Protein AF-A0A183JTG8-F1 (afdb_monomer)

Nearest PDB structures (foldseek):
  8whl-assembly2_C  TM=3.654E-01  e=1.281E-01  Homo sapiens
  7sqc-assembly1_P0  TM=4.027E-01  e=1.145E+00  Chlamydomonas reinhardtii
  7dvq-assembly1_K  TM=4.076E-01  e=5.658E+00  Homo sapiens
  5tqc-assembly1_A  TM=2.994E-01  e=3.425E+00  Homo sapiens

Secondary structure (DSSP, 8-state):
---PPPHHHHHHHHHHHHHHHTT-TT---HHHHHHHHHHHHHHHHHHHHT---TT--S-HHHH-TT-HHHHHHHHHHT-HHHHHHIIIIIITS-S-TT-HHHHHHHHHHHHHTTT-PPP--SSTT-HHHHHHHHHHHS--TTHHHHHHHHHHHHHTSHHHHHHTHHHHHHHHHHHHHHHHHHHHHHHHHHHHHTTT-S---GGGTT----TTTT-HHHHHHHHHHHHHHHHT-HHHHTT-

Sequence (240 aa):
MSEGRTAIQRCEELISRWKSERNSPTFDPVPLLNNFSELLEEQINLFFSTDPDPFDDRHPLRTDSSCDLGQILRLLSSHDAFLERLTYVYLLGSNDPSNELVIAASRLLCAMRLGVTLSFSLDEEDVIINTLYKSALSETEPTNCYALFLLGSVLDNTELLYITRQKNIQLIPIVLNRLLSYT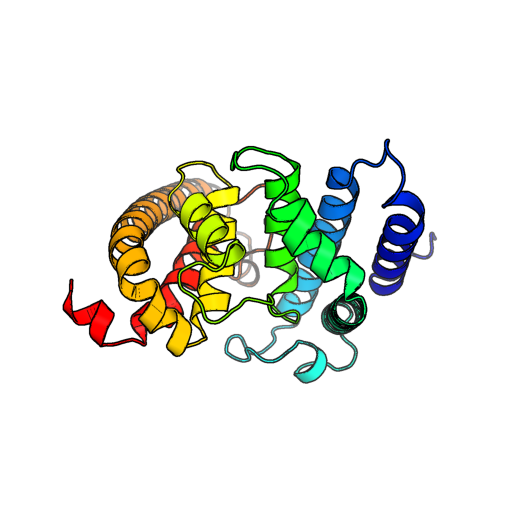GQLKNELSSTIQSTYEGGMTNLLGSFVLNPLRTEMKIRLSIAYLIPLAEYQDVCFLF

Solvent-accessible surface area (backbone atoms only — not comparable to full-atom values): 13615 Å² total; per-residue (Å²): 133,81,84,75,78,52,73,53,57,54,50,52,51,52,52,50,49,45,68,73,38,71,84,47,96,82,56,71,62,45,70,58,35,43,53,52,27,53,53,37,29,54,33,49,41,57,54,57,70,70,66,61,67,91,84,59,85,62,42,48,43,78,81,36,78,78,40,58,50,31,53,41,35,54,56,55,62,72,33,58,75,56,52,51,41,42,54,68,46,32,37,60,61,52,93,50,57,82,37,63,46,29,37,26,33,39,48,28,53,58,54,39,51,66,60,41,80,86,87,78,65,98,49,83,78,27,66,65,62,50,49,31,50,54,29,36,72,40,91,43,79,66,32,15,40,39,22,27,34,50,45,15,66,56,33,66,38,64,67,51,39,60,68,42,39,74,60,46,68,62,44,50,63,55,52,51,54,49,44,53,52,36,52,52,51,44,52,51,54,49,61,62,46,65,77,75,59,96,78,78,70,86,83,67,76,82,65,78,66,49,75,80,76,68,41,54,69,48,50,41,52,24,47,48,46,32,48,52,46,50,69,75,36,63,85,61,55,76,76,109

Radius of gyration: 18.64 Å; Cα contacts (8 Å, |Δi|>4): 233; chains: 1; bounding box: 50×39×59 Å

Structure (mmCIF, N/CA/C/O backbone):
data_AF-A0A183JTG8-F1
#
_entry.id   AF-A0A183JTG8-F1
#
loop_
_atom_site.group_PDB
_atom_site.id
_atom_site.type_symbol
_atom_site.label_atom_id
_atom_site.label_alt_id
_atom_site.label_comp_id
_atom_site.label_asym_id
_atom_site.label_entity_id
_atom_site.label_seq_id
_atom_site.pdbx_PDB_ins_code
_atom_site.Cartn_x
_atom_site.Cartn_y
_atom_site.Cartn_z
_atom_site.occupancy
_atom_site.B_iso_or_equiv
_atom_site.auth_seq_id
_atom_site.auth_comp_id
_atom_site.auth_asym_id
_atom_site.auth_atom_id
_atom_site.pdbx_PDB_model_num
ATOM 1 N N . MET A 1 1 ? -2.674 -17.627 -31.816 1.00 32.94 1 MET A N 1
ATOM 2 C CA . MET A 1 1 ? -2.508 -17.976 -30.392 1.00 32.94 1 MET A CA 1
ATOM 3 C C . MET A 1 1 ? -1.371 -17.111 -29.879 1.00 32.94 1 MET A C 1
ATOM 5 O O . MET A 1 1 ? -0.230 -17.428 -30.170 1.00 32.94 1 MET A O 1
ATOM 9 N N . SER A 1 2 ? -1.662 -15.943 -29.298 1.00 37.84 2 SER A N 1
ATOM 10 C CA . SER A 1 2 ? -0.607 -15.091 -28.736 1.00 37.84 2 SER A CA 1
ATOM 11 C C . SER A 1 2 ? -0.139 -15.731 -27.436 1.00 37.84 2 SER A C 1
ATOM 13 O O . SER A 1 2 ? -0.931 -15.846 -26.503 1.00 37.84 2 SER A O 1
ATOM 15 N N . GLU A 1 3 ? 1.108 -16.183 -27.397 1.00 40.06 3 GLU A N 1
ATOM 16 C CA . GLU A 1 3 ? 1.781 -16.584 -26.164 1.00 40.06 3 GLU A CA 1
ATOM 17 C C . GLU A 1 3 ? 1.708 -15.406 -25.183 1.00 40.06 3 GLU A C 1
ATOM 19 O O . GLU A 1 3 ? 2.338 -14.366 -25.385 1.00 40.06 3 GLU A O 1
ATOM 24 N N . GLY A 1 4 ? 0.835 -15.513 -24.179 1.00 53.53 4 GLY A N 1
ATOM 25 C CA . GLY A 1 4 ? 0.722 -14.511 -23.128 1.00 53.53 4 GLY A CA 1
ATOM 26 C C . GLY A 1 4 ? 2.019 -14.492 -22.329 1.00 53.53 4 GLY A C 1
ATOM 27 O O . GLY A 1 4 ? 2.474 -15.541 -21.876 1.00 53.53 4 GLY A O 1
ATOM 28 N N . ARG A 1 5 ? 2.633 -13.315 -22.181 1.00 69.31 5 ARG A N 1
ATOM 29 C CA . ARG A 1 5 ? 3.805 -13.141 -21.313 1.00 69.31 5 ARG A CA 1
ATOM 30 C C . ARG A 1 5 ? 3.438 -13.540 -19.886 1.00 69.31 5 ARG A C 1
ATOM 32 O O . ARG A 1 5 ? 2.357 -13.190 -19.411 1.00 69.31 5 ARG A O 1
ATOM 39 N N . THR A 1 6 ? 4.345 -14.229 -19.204 1.00 89.06 6 THR A N 1
ATOM 40 C CA . THR A 1 6 ? 4.165 -14.575 -17.784 1.00 89.06 6 THR A CA 1
ATOM 41 C C . THR A 1 6 ? 4.128 -13.310 -16.918 1.00 89.06 6 THR A C 1
ATOM 43 O O . THR A 1 6 ? 4.675 -12.266 -17.295 1.00 89.06 6 THR A O 1
ATOM 46 N N . ALA A 1 7 ? 3.499 -13.380 -15.743 1.00 93.75 7 ALA A N 1
ATOM 47 C CA . ALA A 1 7 ? 3.424 -12.250 -14.815 1.00 93.75 7 ALA A CA 1
ATOM 48 C C . ALA A 1 7 ? 4.821 -11.776 -14.367 1.00 93.75 7 ALA A C 1
ATOM 50 O O . ALA A 1 7 ? 5.080 -10.575 -14.271 1.00 93.75 7 ALA A O 1
ATOM 51 N N . ILE A 1 8 ? 5.752 -12.719 -14.191 1.00 94.75 8 ILE A N 1
ATOM 52 C CA . ILE A 1 8 ? 7.152 -12.448 -13.845 1.00 94.75 8 ILE A CA 1
ATOM 53 C C . ILE A 1 8 ? 7.838 -11.634 -14.951 1.00 94.75 8 ILE A C 1
ATOM 55 O O . ILE A 1 8 ? 8.415 -10.587 -14.663 1.00 94.75 8 ILE A O 1
ATOM 59 N N . GLN A 1 9 ? 7.703 -12.039 -16.220 1.00 95.62 9 GLN A N 1
ATOM 60 C CA . GLN A 1 9 ? 8.270 -11.299 -17.359 1.00 95.62 9 GLN A CA 1
ATOM 61 C C . GLN A 1 9 ? 7.710 -9.874 -17.455 1.00 95.62 9 GLN A C 1
ATOM 63 O O . GLN A 1 9 ? 8.460 -8.931 -17.700 1.00 95.62 9 GLN A O 1
ATOM 68 N N . ARG A 1 10 ? 6.403 -9.691 -17.213 1.00 96.88 10 ARG A N 1
ATOM 69 C CA . ARG A 1 10 ? 5.787 -8.351 -17.154 1.00 96.88 10 ARG A CA 1
ATOM 70 C C . ARG A 1 10 ? 6.447 -7.488 -16.072 1.00 96.88 10 ARG A C 1
ATOM 72 O O . ARG A 1 10 ? 6.740 -6.322 -16.325 1.00 96.88 10 ARG A O 1
ATOM 79 N N . CYS A 1 11 ? 6.723 -8.048 -14.892 1.00 97.06 11 CYS A N 1
ATOM 80 C CA . CYS A 1 11 ? 7.423 -7.327 -13.826 1.00 97.06 11 CYS A CA 1
ATOM 81 C C . CYS A 1 11 ? 8.868 -6.969 -14.213 1.00 97.06 11 CYS A C 1
ATOM 83 O O . CYS A 1 11 ? 9.313 -5.845 -13.967 1.00 97.06 11 CYS A O 1
ATOM 85 N N . GLU A 1 12 ? 9.607 -7.895 -14.827 1.00 97.00 12 GLU A N 1
ATOM 86 C CA . GLU A 1 12 ? 10.981 -7.656 -15.289 1.00 97.00 12 GLU A CA 1
ATOM 87 C C . GLU A 1 12 ? 11.047 -6.527 -16.325 1.00 97.00 12 GLU A C 1
ATOM 89 O O . GLU A 1 12 ? 11.913 -5.654 -16.238 1.00 97.00 12 GLU A O 1
ATOM 94 N N . GLU A 1 13 ? 10.102 -6.495 -17.267 1.00 97.31 13 GLU A N 1
ATOM 95 C CA . GLU A 1 13 ? 9.970 -5.423 -18.255 1.00 97.31 13 GLU A CA 1
ATOM 96 C C . GLU A 1 13 ? 9.699 -4.068 -17.591 1.00 97.31 13 GLU A C 1
ATOM 98 O O . GLU A 1 13 ? 10.355 -3.078 -17.928 1.00 97.31 13 GLU A O 1
ATOM 103 N N . LEU A 1 14 ? 8.784 -4.013 -16.617 1.00 98.06 14 LEU A N 1
ATOM 104 C CA . LEU A 1 14 ? 8.485 -2.785 -15.877 1.00 98.06 14 LEU A CA 1
ATOM 105 C C . LEU A 1 14 ? 9.707 -2.282 -15.093 1.00 98.06 14 LEU A C 1
ATOM 107 O O . LEU A 1 14 ? 10.006 -1.087 -15.124 1.00 98.06 14 LEU A O 1
ATOM 111 N N . ILE A 1 15 ? 10.460 -3.177 -14.445 1.00 97.94 15 ILE A N 1
ATOM 112 C CA . ILE A 1 15 ? 11.700 -2.817 -13.741 1.00 97.94 15 ILE A CA 1
ATOM 113 C C . ILE A 1 15 ? 12.783 -2.363 -14.720 1.00 97.94 15 ILE A C 1
ATOM 115 O O . ILE A 1 15 ? 13.489 -1.391 -14.449 1.00 97.94 15 ILE A O 1
ATOM 119 N N . SER A 1 16 ? 12.924 -3.031 -15.864 1.00 97.69 16 SER A N 1
ATOM 120 C CA . SER A 1 16 ? 13.867 -2.632 -16.913 1.00 97.69 16 SER A CA 1
ATOM 121 C C . SER A 1 16 ? 13.546 -1.230 -17.434 1.00 97.69 16 SER A C 1
ATOM 123 O O . SER A 1 16 ? 14.425 -0.365 -17.481 1.00 97.69 16 SER A O 1
ATOM 125 N N . ARG A 1 17 ? 12.263 -0.963 -17.706 1.00 97.50 17 ARG A N 1
ATOM 126 C CA . ARG A 1 17 ? 11.767 0.347 -18.129 1.00 97.50 17 ARG A CA 1
ATOM 127 C C . ARG A 1 17 ? 12.015 1.424 -17.074 1.00 97.50 17 ARG A C 1
ATOM 129 O O . ARG A 1 17 ? 12.527 2.496 -17.397 1.00 97.50 17 ARG A O 1
ATOM 136 N N . TRP A 1 18 ? 11.718 1.132 -15.805 1.00 98.12 18 TRP A N 1
ATOM 137 C CA . TRP A 1 18 ? 12.054 2.029 -14.701 1.00 98.12 18 TRP A CA 1
ATOM 138 C C . TRP A 1 18 ? 13.549 2.350 -14.703 1.00 98.12 18 TRP A C 1
ATOM 140 O O . TRP A 1 18 ? 13.948 3.511 -14.630 1.00 98.12 18 TRP A O 1
ATOM 150 N N . LYS A 1 19 ? 14.404 1.329 -14.837 1.00 97.19 19 LYS A N 1
ATOM 151 C CA . LYS A 1 19 ? 15.854 1.516 -14.830 1.00 97.19 19 LYS A CA 1
ATOM 152 C C . LYS A 1 19 ? 16.314 2.428 -15.970 1.00 97.19 19 LYS A C 1
ATOM 154 O O . LYS A 1 19 ? 17.159 3.286 -15.712 1.00 97.19 19 LYS A O 1
ATOM 159 N N . SER A 1 20 ? 15.782 2.277 -17.180 1.00 97.00 20 SER A N 1
ATOM 160 C CA . SER A 1 20 ? 16.180 3.103 -18.326 1.00 97.00 20 SER A CA 1
ATOM 161 C C . SER A 1 20 ? 15.666 4.539 -18.245 1.00 97.00 20 SER A C 1
ATOM 163 O O . SER A 1 20 ? 16.384 5.460 -18.625 1.00 97.00 20 SER A O 1
ATOM 165 N N . GLU A 1 21 ? 14.444 4.746 -17.748 1.00 96.25 21 GLU A N 1
ATOM 166 C CA . GLU A 1 21 ? 13.768 6.045 -17.837 1.00 96.25 21 GLU A CA 1
ATOM 167 C C . GLU A 1 21 ? 13.917 6.906 -16.568 1.00 96.25 21 GLU A C 1
ATOM 169 O O . GLU A 1 21 ? 13.882 8.128 -16.675 1.00 96.25 21 GLU A O 1
ATOM 174 N N . ARG A 1 22 ? 14.168 6.321 -15.381 1.00 94.00 22 ARG A N 1
ATOM 175 C CA . ARG A 1 22 ? 14.087 7.013 -14.067 1.00 94.00 22 ARG A CA 1
ATOM 176 C C . ARG A 1 22 ? 14.906 8.296 -13.897 1.00 94.00 22 ARG A C 1
ATOM 178 O O . ARG A 1 22 ? 14.624 9.072 -12.988 1.00 94.00 22 ARG A O 1
ATOM 185 N N . ASN A 1 23 ? 15.960 8.488 -14.687 1.00 93.81 23 ASN A N 1
ATOM 186 C CA . ASN A 1 23 ? 16.829 9.669 -14.612 1.00 93.81 23 ASN A CA 1
ATOM 187 C C . ASN A 1 23 ? 16.548 10.690 -15.725 1.00 93.81 23 ASN A C 1
ATOM 189 O O . ASN A 1 23 ? 17.192 11.736 -15.761 1.00 93.81 23 ASN A O 1
ATOM 193 N N . SER A 1 24 ? 15.610 10.400 -16.630 1.00 95.50 24 SER A N 1
ATOM 194 C CA . SER A 1 24 ? 15.179 11.354 -17.646 1.00 95.50 24 SER A CA 1
ATOM 195 C C . SER A 1 24 ? 14.357 12.476 -16.999 1.00 95.50 24 SER A C 1
ATOM 197 O O . SER A 1 24 ? 13.466 12.185 -16.200 1.00 95.50 24 SER A O 1
ATOM 199 N N . PRO A 1 25 ? 14.581 13.752 -17.359 1.00 91.44 25 PRO A N 1
ATOM 200 C CA . PRO A 1 25 ? 13.796 14.872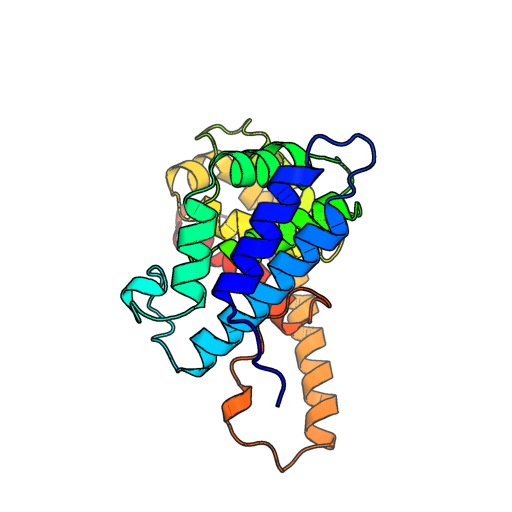 -16.836 1.00 91.44 25 PRO A CA 1
ATOM 201 C C . PRO A 1 25 ? 12.332 14.858 -17.300 1.00 91.44 25 PRO A C 1
ATOM 203 O O . PRO A 1 25 ? 11.499 15.528 -16.704 1.00 91.44 25 PRO A O 1
ATOM 206 N N . THR A 1 26 ? 12.014 14.115 -18.363 1.00 94.19 26 THR A N 1
ATOM 207 C CA . THR A 1 26 ? 10.650 13.964 -18.897 1.00 94.19 26 THR A CA 1
ATOM 208 C C . THR A 1 26 ? 9.950 12.701 -18.404 1.00 94.19 26 THR A C 1
ATOM 210 O O . THR A 1 26 ? 8.850 12.397 -18.862 1.00 94.19 26 THR A O 1
ATOM 213 N N . PHE A 1 27 ? 10.594 11.924 -17.530 1.00 95.44 27 PHE A N 1
ATOM 214 C CA . PHE A 1 27 ? 10.016 10.685 -17.036 1.00 95.44 27 PHE A CA 1
ATOM 215 C C . PHE A 1 27 ? 8.889 10.972 -16.050 1.00 95.44 27 PHE A C 1
ATOM 217 O O . PHE A 1 27 ? 9.122 11.497 -14.962 1.00 95.44 27 PHE A O 1
ATOM 224 N N . ASP A 1 28 ? 7.682 10.568 -16.434 1.00 96.38 28 ASP A N 1
ATOM 225 C CA . ASP A 1 28 ? 6.540 10.492 -15.539 1.00 96.38 28 ASP A CA 1
ATOM 226 C C . ASP A 1 28 ? 6.434 9.069 -14.952 1.00 96.38 28 ASP A C 1
ATOM 228 O O . ASP A 1 28 ? 6.149 8.117 -15.689 1.00 96.38 28 ASP A O 1
ATOM 232 N N . PRO A 1 29 ? 6.680 8.887 -13.641 1.00 97.44 29 PRO A N 1
ATOM 233 C CA . PRO A 1 29 ? 6.559 7.587 -12.991 1.00 97.44 29 PRO A CA 1
ATOM 234 C C . PRO A 1 29 ? 5.108 7.107 -12.835 1.00 97.44 29 PRO A C 1
ATOM 236 O O . PRO A 1 29 ? 4.909 5.900 -12.698 1.00 97.44 29 PRO A O 1
ATOM 239 N N . VAL A 1 30 ? 4.095 7.984 -12.859 1.00 98.25 30 VAL A N 1
ATOM 240 C CA . VAL A 1 30 ? 2.709 7.631 -12.486 1.00 98.25 30 VAL A CA 1
ATOM 241 C C . VAL A 1 30 ? 2.148 6.454 -13.300 1.00 98.25 30 VAL A C 1
ATOM 243 O O . VAL A 1 30 ? 1.692 5.480 -12.689 1.00 98.25 30 VAL A O 1
ATOM 246 N N . PRO A 1 31 ? 2.220 6.439 -14.649 1.00 98.25 31 PRO A N 1
ATOM 247 C CA . PRO A 1 31 ? 1.705 5.319 -15.436 1.00 98.25 31 PRO A CA 1
ATOM 248 C C . PRO A 1 31 ? 2.434 4.008 -15.135 1.00 98.25 31 PRO A C 1
ATOM 250 O O . PRO A 1 31 ? 1.832 2.937 -15.119 1.00 98.25 31 PRO A O 1
ATOM 253 N N . LEU A 1 32 ? 3.740 4.081 -14.872 1.00 98.31 32 LEU A N 1
ATOM 254 C CA . LEU A 1 32 ? 4.551 2.910 -14.568 1.00 98.31 32 LEU A CA 1
ATOM 255 C C . LEU A 1 32 ? 4.179 2.308 -13.203 1.00 98.31 32 LEU A C 1
ATOM 257 O O . LEU A 1 32 ? 4.025 1.092 -13.099 1.00 98.31 32 LEU A O 1
ATOM 261 N N . LEU A 1 33 ? 4.012 3.143 -12.173 1.00 98.50 33 LEU A N 1
ATOM 262 C CA . LEU A 1 33 ? 3.607 2.704 -10.831 1.00 98.50 33 LEU A CA 1
ATOM 263 C C . LEU A 1 33 ? 2.201 2.085 -10.832 1.00 98.50 33 LEU A C 1
ATOM 265 O O . LEU A 1 33 ? 1.964 1.082 -10.155 1.00 98.50 33 LEU A O 1
ATOM 269 N N . ASN A 1 34 ? 1.285 2.630 -11.637 1.00 98.38 34 ASN A N 1
ATOM 270 C CA . ASN A 1 34 ? -0.040 2.043 -11.830 1.00 98.38 34 ASN A CA 1
ATOM 271 C C . ASN A 1 34 ? 0.029 0.663 -12.495 1.00 98.38 34 ASN A C 1
ATOM 273 O O . ASN A 1 34 ? -0.602 -0.265 -11.996 1.00 98.38 34 ASN A O 1
ATOM 277 N N . ASN A 1 35 ? 0.861 0.486 -13.527 1.00 98.31 35 ASN A N 1
ATOM 278 C CA . ASN A 1 35 ? 1.054 -0.824 -14.162 1.00 98.31 35 ASN A CA 1
ATOM 279 C C . ASN A 1 35 ? 1.618 -1.873 -13.187 1.00 98.31 35 ASN A C 1
ATOM 281 O O . ASN A 1 35 ? 1.211 -3.033 -13.232 1.00 98.31 35 ASN A O 1
ATOM 285 N N . PHE A 1 36 ? 2.541 -1.483 -12.298 1.00 98.38 36 PHE A N 1
ATOM 286 C CA . PHE A 1 36 ? 3.014 -2.375 -11.233 1.00 98.38 36 PHE A CA 1
ATOM 287 C C . PHE A 1 36 ? 1.891 -2.745 -10.261 1.00 98.38 36 PHE A C 1
ATOM 289 O O . PHE A 1 36 ? 1.760 -3.912 -9.898 1.00 98.38 36 PHE A O 1
ATOM 296 N N . SER A 1 37 ? 1.086 -1.762 -9.851 1.00 98.19 37 SER A N 1
ATOM 297 C CA . SER A 1 37 ? -0.018 -1.974 -8.907 1.00 98.19 37 SER A CA 1
ATOM 298 C C . SER A 1 37 ? -1.066 -2.924 -9.481 1.00 98.19 37 SER A C 1
ATOM 300 O O . SER A 1 37 ? -1.471 -3.865 -8.812 1.00 98.19 37 SER A O 1
ATOM 302 N N . GLU A 1 38 ? -1.453 -2.731 -10.742 1.00 97.62 38 GLU A N 1
ATOM 303 C CA . GLU A 1 38 ? -2.402 -3.601 -11.445 1.00 97.62 38 GLU A CA 1
ATOM 304 C C . GLU A 1 38 ? -1.879 -5.029 -11.585 1.00 97.62 38 GLU A C 1
ATOM 306 O O . GLU A 1 38 ? -2.619 -5.976 -11.327 1.00 97.62 38 GLU A O 1
ATOM 311 N N . LEU A 1 39 ? -0.597 -5.191 -11.935 1.00 97.62 39 LEU A N 1
ATOM 312 C CA . LEU A 1 39 ? 0.039 -6.505 -11.990 1.00 97.62 39 LEU A CA 1
ATOM 313 C C . LEU A 1 39 ? -0.003 -7.196 -10.622 1.00 97.62 39 LEU A C 1
ATOM 315 O O . LEU A 1 39 ? -0.384 -8.358 -10.542 1.00 97.62 39 LEU A O 1
ATOM 319 N N . LEU A 1 40 ? 0.374 -6.506 -9.544 1.00 96.81 40 LEU A N 1
ATOM 320 C CA . LEU A 1 40 ? 0.362 -7.096 -8.206 1.00 96.81 40 LEU A CA 1
ATOM 321 C C . LEU A 1 40 ? -1.059 -7.400 -7.725 1.00 96.81 40 LEU A C 1
ATOM 323 O O . LEU A 1 40 ? -1.285 -8.488 -7.217 1.00 96.81 40 LEU A O 1
ATOM 327 N N . GLU A 1 41 ? -2.023 -6.500 -7.922 1.00 95.50 41 GLU A N 1
ATOM 328 C CA . GLU A 1 41 ? -3.433 -6.737 -7.582 1.00 95.50 41 GLU A CA 1
ATOM 329 C C . GLU A 1 41 ? -3.992 -7.962 -8.321 1.00 95.50 41 GLU A C 1
ATOM 331 O O . GLU A 1 41 ? -4.650 -8.805 -7.710 1.00 95.50 41 GLU A O 1
ATOM 336 N N . GLU A 1 42 ? -3.683 -8.119 -9.612 1.00 94.62 42 GLU A N 1
ATOM 337 C CA . GLU A 1 42 ? -4.022 -9.315 -10.394 1.00 94.62 42 GLU A CA 1
ATOM 338 C C . GLU A 1 42 ? -3.442 -10.582 -9.744 1.00 94.62 42 GLU A C 1
ATOM 340 O O . GLU A 1 42 ? -4.174 -11.538 -9.484 1.00 94.62 42 GLU A O 1
ATOM 345 N N . GLN A 1 43 ? -2.147 -10.577 -9.413 1.00 94.62 43 GLN A N 1
ATOM 346 C CA . GLN A 1 43 ? -1.478 -11.741 -8.823 1.00 94.62 43 GLN A CA 1
ATOM 347 C C . GLN A 1 43 ? -1.911 -12.031 -7.379 1.00 94.62 43 GLN A C 1
ATOM 349 O O . GLN A 1 43 ? -1.960 -13.194 -6.986 1.00 94.62 43 GLN A O 1
ATOM 354 N N . ILE A 1 44 ? -2.278 -11.011 -6.599 1.00 92.44 44 ILE A N 1
ATOM 355 C CA . ILE A 1 44 ? -2.862 -11.162 -5.259 1.00 92.44 44 ILE A CA 1
ATOM 356 C C . ILE A 1 44 ? -4.201 -11.887 -5.351 1.00 92.44 44 ILE A C 1
ATOM 358 O O . ILE A 1 44 ? -4.424 -12.859 -4.632 1.00 92.44 44 ILE A O 1
ATOM 362 N N . ASN A 1 45 ? -5.076 -11.460 -6.264 1.00 91.38 45 ASN A N 1
ATOM 363 C CA . ASN A 1 45 ? -6.366 -12.116 -6.464 1.00 91.38 45 ASN A CA 1
ATOM 364 C C . ASN A 1 45 ? -6.204 -13.571 -6.921 1.00 91.38 45 ASN A C 1
ATOM 366 O O . ASN A 1 45 ? -6.895 -14.449 -6.409 1.00 91.38 45 ASN A O 1
ATOM 370 N N . LEU A 1 46 ? -5.274 -13.837 -7.845 1.00 90.81 46 LEU A N 1
ATOM 371 C CA . LEU A 1 46 ? -4.968 -15.201 -8.284 1.00 90.81 46 LEU A CA 1
ATOM 372 C C . LEU A 1 46 ? -4.437 -16.057 -7.132 1.00 90.81 46 LEU A C 1
ATOM 374 O O . LEU A 1 46 ? -4.917 -17.172 -6.948 1.00 90.81 46 LEU A O 1
ATOM 378 N N . PHE A 1 47 ? -3.516 -15.534 -6.320 1.00 89.56 47 PHE A N 1
ATOM 379 C CA . PHE A 1 47 ? -2.992 -16.247 -5.157 1.00 89.56 47 PHE A CA 1
ATOM 380 C C . PHE A 1 47 ? -4.103 -16.594 -4.159 1.00 89.56 47 PHE A C 1
ATOM 382 O O . PHE A 1 47 ? -4.276 -17.764 -3.830 1.00 89.56 47 PHE A O 1
ATOM 389 N N . PHE A 1 48 ? -4.930 -15.629 -3.747 1.00 86.19 48 PHE A N 1
ATOM 390 C CA . PHE A 1 48 ? -6.026 -15.897 -2.808 1.00 86.19 48 PHE A CA 1
ATOM 391 C C . PHE A 1 48 ? -7.146 -16.767 -3.396 1.00 86.19 48 PHE A C 1
ATOM 393 O O . PHE A 1 48 ? -7.833 -17.456 -2.648 1.00 86.19 48 PHE A O 1
ATOM 400 N N . SER A 1 49 ? -7.301 -16.822 -4.724 1.00 85.94 49 SER A N 1
ATOM 401 C CA . SER A 1 49 ? -8.235 -17.760 -5.368 1.00 85.94 49 SER A CA 1
ATOM 402 C C . SER A 1 49 ? -7.831 -19.232 -5.227 1.00 85.94 49 SER A C 1
ATOM 404 O O . SER A 1 49 ? -8.665 -20.110 -5.439 1.00 85.94 49 SER A O 1
ATOM 406 N N . THR A 1 50 ? -6.577 -19.509 -4.847 1.00 84.44 50 THR A N 1
ATOM 407 C CA . THR A 1 50 ? -6.099 -20.871 -4.548 1.00 84.44 50 THR A CA 1
ATOM 408 C C . THR A 1 50 ? -6.460 -21.354 -3.140 1.00 84.44 50 THR A C 1
ATOM 410 O O . THR A 1 50 ? -6.082 -22.464 -2.777 1.00 84.44 50 THR A O 1
ATOM 413 N N . ASP A 1 51 ? -7.220 -20.552 -2.383 1.00 79.06 51 ASP A N 1
ATOM 414 C CA . ASP A 1 51 ? -7.638 -20.810 -0.997 1.00 79.06 51 ASP A CA 1
ATOM 415 C C . ASP A 1 51 ? -6.452 -21.044 -0.031 1.00 79.06 51 ASP A C 1
ATOM 417 O O . ASP A 1 51 ? -6.391 -22.069 0.654 1.00 79.06 51 ASP A O 1
ATOM 421 N N . PRO A 1 52 ? -5.458 -20.126 0.013 1.00 79.00 52 PRO A N 1
ATOM 422 C CA . PRO A 1 52 ? -4.407 -20.187 1.021 1.00 79.00 52 PRO A CA 1
ATOM 423 C C . PRO A 1 52 ? -5.001 -19.936 2.414 1.00 79.00 52 PRO A C 1
ATOM 425 O O . PRO A 1 52 ? -6.012 -19.247 2.551 1.00 79.00 52 PRO A O 1
ATOM 428 N N . ASP A 1 53 ? -4.349 -20.459 3.456 1.00 79.00 53 ASP A N 1
ATOM 429 C CA . ASP A 1 53 ? -4.783 -20.248 4.842 1.00 79.00 53 ASP A CA 1
ATOM 430 C C . ASP A 1 53 ? -4.876 -18.737 5.150 1.00 79.00 53 ASP A C 1
ATOM 432 O O . ASP A 1 53 ? -3.862 -18.038 5.075 1.00 79.00 53 ASP A O 1
ATOM 436 N N . PRO A 1 54 ? -6.065 -18.207 5.493 1.00 71.50 54 PRO A N 1
ATOM 437 C CA . PRO A 1 54 ? -6.264 -16.777 5.718 1.00 71.50 54 PRO A CA 1
ATOM 438 C C . PRO A 1 54 ? -5.560 -16.245 6.973 1.00 71.50 54 PRO A C 1
ATOM 440 O O . PRO A 1 54 ? -5.497 -15.030 7.143 1.00 71.50 54 PRO A O 1
ATOM 443 N N . PHE A 1 55 ? -5.067 -17.124 7.852 1.00 70.62 55 PHE A N 1
ATOM 444 C CA . PHE A 1 55 ? -4.280 -16.757 9.033 1.00 70.62 55 PHE A CA 1
ATOM 445 C C . PHE A 1 55 ? -2.769 -16.897 8.805 1.00 70.62 55 PHE A C 1
ATOM 447 O O . PHE A 1 55 ? -1.979 -16.669 9.723 1.00 70.62 55 PHE A O 1
ATOM 454 N N . ASP A 1 56 ? -2.349 -17.306 7.604 1.00 77.56 56 ASP A N 1
ATOM 455 C CA . ASP A 1 56 ? -0.941 -17.410 7.252 1.00 77.56 56 ASP A CA 1
ATOM 456 C C . ASP A 1 56 ? -0.406 -16.077 6.715 1.00 77.56 56 ASP A C 1
ATOM 458 O O . ASP A 1 56 ? -0.429 -15.806 5.516 1.00 77.56 56 ASP A O 1
ATOM 462 N N . ASP A 1 57 ? 0.142 -15.263 7.616 1.00 73.19 57 ASP A N 1
ATOM 463 C CA . ASP A 1 57 ? 0.757 -13.971 7.280 1.00 73.19 57 ASP A CA 1
ATOM 464 C C . ASP A 1 57 ? 2.180 -14.096 6.699 1.00 73.19 57 ASP A C 1
ATOM 466 O O . ASP A 1 57 ? 2.895 -13.103 6.521 1.00 73.19 57 ASP A O 1
ATOM 470 N N . ARG A 1 58 ? 2.658 -15.317 6.428 1.00 81.94 58 ARG A N 1
ATOM 471 C CA . ARG A 1 58 ? 3.998 -15.517 5.867 1.00 81.94 58 ARG A CA 1
ATOM 472 C C . ARG A 1 58 ? 4.035 -15.104 4.396 1.00 81.94 58 ARG A C 1
ATOM 474 O O . ARG A 1 58 ? 3.056 -15.164 3.663 1.00 81.94 58 ARG A O 1
ATOM 481 N N . HIS A 1 59 ? 5.239 -14.766 3.936 1.00 84.19 59 HIS A N 1
ATOM 482 C CA . HIS A 1 59 ? 5.498 -14.456 2.530 1.00 84.19 59 HIS A CA 1
ATOM 483 C C . HIS A 1 59 ? 4.939 -15.559 1.595 1.00 84.19 59 HIS A C 1
ATOM 485 O O . HIS A 1 59 ? 5.249 -16.726 1.844 1.00 84.19 59 HIS A O 1
ATOM 491 N N . PRO A 1 60 ? 4.260 -15.240 0.468 1.00 83.25 60 PRO A N 1
ATOM 492 C CA . PRO A 1 60 ? 3.582 -16.219 -0.401 1.00 83.25 60 PRO A CA 1
ATOM 493 C C . PRO A 1 60 ? 4.427 -17.430 -0.832 1.00 83.25 60 PRO A C 1
ATOM 495 O O . PRO A 1 60 ? 3.944 -18.556 -0.858 1.00 83.25 60 PRO A O 1
ATOM 498 N N . LEU A 1 61 ? 5.730 -17.233 -1.081 1.00 87.56 61 LEU A N 1
ATOM 499 C CA . LEU A 1 61 ? 6.696 -18.318 -1.344 1.00 87.56 61 LEU A CA 1
ATOM 500 C C . LEU A 1 61 ? 6.815 -19.390 -0.239 1.00 87.56 61 LEU A C 1
ATOM 502 O O . LEU A 1 61 ? 7.379 -20.454 -0.493 1.00 87.56 61 LEU A O 1
ATOM 506 N N . ARG A 1 62 ? 6.363 -19.117 0.990 1.00 84.19 62 ARG A N 1
ATOM 507 C CA . ARG A 1 62 ? 6.304 -20.095 2.089 1.00 84.19 62 ARG A CA 1
ATOM 508 C C . ARG A 1 62 ? 5.093 -21.012 1.970 1.00 84.19 62 ARG A C 1
ATOM 510 O O . ARG A 1 62 ? 5.193 -22.163 2.382 1.00 84.19 62 ARG A O 1
ATOM 517 N N . THR A 1 63 ? 4.003 -20.504 1.406 1.00 81.94 63 THR A N 1
ATOM 518 C CA . THR A 1 63 ? 2.774 -21.248 1.127 1.00 81.94 63 THR A CA 1
ATOM 519 C C . THR A 1 63 ? 2.917 -22.027 -0.181 1.00 81.94 63 THR A C 1
ATOM 521 O O . THR A 1 63 ? 2.713 -23.236 -0.204 1.00 81.94 63 THR A O 1
ATOM 524 N N . ASP A 1 64 ? 3.370 -21.358 -1.246 1.00 82.62 64 ASP A N 1
ATOM 525 C CA . ASP A 1 64 ? 3.683 -21.964 -2.540 1.00 82.62 64 ASP A CA 1
ATOM 526 C C . ASP A 1 64 ? 4.966 -21.357 -3.124 1.00 82.62 64 ASP A C 1
ATOM 528 O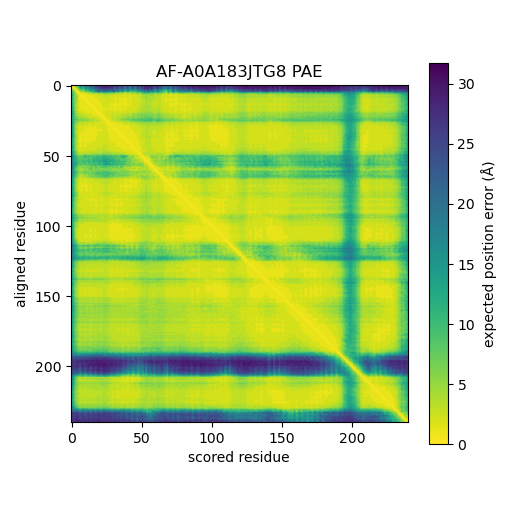 O . ASP A 1 64 ? 5.002 -20.221 -3.597 1.00 82.62 64 ASP A O 1
ATOM 532 N N . SER A 1 65 ? 6.037 -22.152 -3.140 1.00 85.62 65 SER A N 1
ATOM 533 C CA . SER A 1 65 ? 7.346 -21.744 -3.668 1.00 85.62 65 SER A CA 1
ATOM 534 C C . SER A 1 65 ? 7.357 -21.399 -5.166 1.00 85.62 65 SER A C 1
ATOM 536 O O . SER A 1 65 ? 8.308 -20.773 -5.641 1.00 85.62 65 SER A O 1
ATOM 538 N N . SER A 1 66 ? 6.323 -21.799 -5.908 1.00 85.69 66 SER A N 1
ATOM 539 C CA . SER A 1 66 ? 6.182 -21.577 -7.346 1.00 85.69 66 SER A CA 1
ATOM 540 C C . SER A 1 66 ? 5.193 -20.470 -7.714 1.00 85.69 66 SER A C 1
ATOM 542 O O . SER A 1 66 ? 5.105 -20.134 -8.892 1.00 85.69 66 SER A O 1
ATOM 544 N N . CYS A 1 67 ? 4.504 -19.858 -6.741 1.00 89.81 67 CYS A N 1
ATOM 545 C CA . CYS A 1 67 ? 3.498 -18.840 -7.040 1.00 89.81 67 CYS A CA 1
ATOM 546 C C . CYS A 1 67 ? 4.115 -17.563 -7.638 1.00 89.81 67 CYS A C 1
ATOM 548 O O . CYS A 1 67 ? 5.079 -16.998 -7.108 1.00 89.81 67 CYS A O 1
ATOM 550 N N . ASP A 1 68 ? 3.509 -17.064 -8.718 1.00 93.81 68 ASP A N 1
ATOM 551 C CA . ASP A 1 68 ? 3.974 -15.872 -9.437 1.00 93.81 68 ASP A CA 1
ATOM 552 C C . ASP A 1 68 ? 4.034 -14.634 -8.532 1.00 93.81 68 ASP A C 1
ATOM 554 O O . ASP A 1 68 ? 5.013 -13.887 -8.577 1.00 93.81 68 ASP A O 1
ATOM 558 N N . LEU A 1 69 ? 3.043 -14.447 -7.649 1.00 93.88 69 LEU A N 1
ATOM 559 C CA . LEU A 1 69 ? 3.024 -13.350 -6.676 1.00 93.88 69 LEU A CA 1
ATOM 560 C C . LEU A 1 69 ? 4.293 -13.341 -5.817 1.00 93.88 69 LEU A C 1
ATOM 562 O O . LEU A 1 69 ? 4.970 -12.320 -5.701 1.00 93.88 69 LEU A O 1
ATOM 566 N N . GLY A 1 70 ? 4.637 -14.489 -5.233 1.00 93.12 70 GLY A N 1
ATOM 567 C CA . GLY A 1 70 ? 5.814 -14.618 -4.389 1.00 93.12 70 GLY A CA 1
ATOM 568 C C . GLY A 1 70 ? 7.115 -14.376 -5.158 1.00 93.12 70 GLY A C 1
ATOM 569 O O . GLY A 1 70 ? 8.038 -13.751 -4.634 1.00 93.12 70 GLY A O 1
ATOM 570 N N . GLN A 1 71 ? 7.187 -14.831 -6.410 1.00 93.94 71 GLN A N 1
ATOM 571 C CA . GLN A 1 71 ? 8.340 -14.605 -7.283 1.00 93.94 71 GLN A CA 1
ATOM 572 C C . GLN A 1 71 ? 8.513 -13.122 -7.635 1.00 93.94 71 GLN A C 1
ATOM 574 O O . GLN A 1 71 ? 9.627 -12.601 -7.561 1.00 93.94 71 GLN A O 1
ATOM 579 N N . ILE A 1 72 ? 7.416 -12.432 -7.955 1.00 95.81 72 ILE A N 1
ATOM 580 C CA . ILE A 1 72 ? 7.401 -10.996 -8.256 1.00 95.81 72 ILE A CA 1
ATOM 581 C C . ILE A 1 72 ? 7.803 -10.177 -7.029 1.00 95.81 72 ILE A C 1
ATOM 583 O O . ILE A 1 72 ? 8.658 -9.302 -7.143 1.00 95.81 72 ILE A O 1
ATOM 587 N N . LEU A 1 73 ? 7.248 -10.471 -5.850 1.00 95.25 73 LEU A N 1
ATOM 588 C CA . LEU A 1 73 ? 7.600 -9.763 -4.615 1.00 95.25 73 LEU A CA 1
ATOM 589 C C . LEU A 1 73 ? 9.088 -9.917 -4.287 1.00 95.25 73 LEU A C 1
ATOM 591 O O . LEU A 1 73 ? 9.751 -8.922 -4.003 1.00 95.25 73 LEU A O 1
ATOM 595 N N . ARG A 1 74 ? 9.638 -11.129 -4.436 1.00 93.50 74 ARG A N 1
ATOM 596 C CA . ARG A 1 74 ? 11.076 -11.389 -4.281 1.00 93.50 74 ARG A CA 1
ATOM 597 C C . ARG A 1 74 ? 11.929 -10.629 -5.301 1.00 93.50 74 ARG A C 1
ATOM 599 O O . ARG A 1 74 ? 13.010 -10.149 -4.967 1.00 93.50 74 ARG A O 1
ATOM 606 N N . LEU A 1 75 ? 11.469 -10.534 -6.548 1.00 94.12 75 LEU A N 1
ATOM 607 C CA . LEU A 1 75 ? 12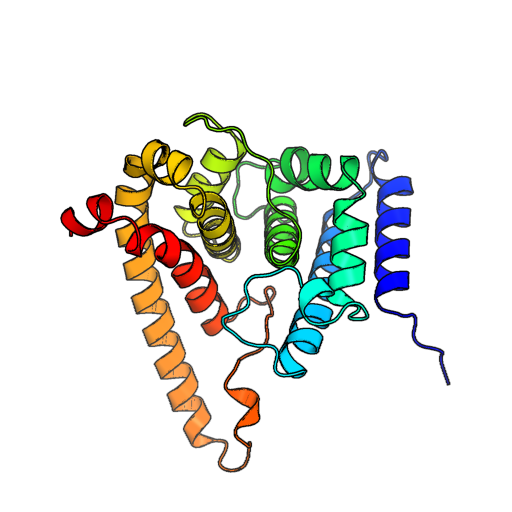.146 -9.751 -7.580 1.00 94.12 75 LEU A CA 1
ATOM 608 C C . LEU A 1 75 ? 12.146 -8.263 -7.217 1.00 94.12 75 LEU A C 1
ATOM 610 O O . LEU A 1 75 ? 13.180 -7.614 -7.312 1.00 94.12 75 LEU A O 1
ATOM 614 N N . LEU A 1 76 ? 11.016 -7.705 -6.787 1.00 95.00 76 LEU A N 1
ATOM 615 C CA . LEU A 1 76 ? 10.932 -6.299 -6.386 1.00 95.00 76 LEU A CA 1
ATOM 616 C C . LEU A 1 76 ? 11.777 -6.014 -5.138 1.00 95.00 76 LEU A C 1
ATOM 618 O O . LEU A 1 76 ? 12.482 -5.006 -5.103 1.00 95.00 76 LEU A O 1
ATOM 622 N N . SER A 1 77 ? 11.770 -6.922 -4.157 1.00 92.06 77 SER A N 1
ATOM 623 C CA . SER A 1 77 ? 12.549 -6.786 -2.924 1.00 92.06 77 SER A CA 1
ATOM 624 C C . SER A 1 77 ? 14.057 -6.821 -3.157 1.00 92.06 77 SER A C 1
ATOM 626 O O . SER A 1 77 ? 14.804 -6.311 -2.338 1.00 92.06 77 SER A O 1
ATOM 628 N N . SER A 1 78 ? 14.529 -7.411 -4.262 1.00 93.69 78 SER A N 1
ATOM 629 C CA . SER A 1 78 ? 15.954 -7.416 -4.615 1.00 93.69 78 SER A CA 1
ATOM 630 C C . SER A 1 78 ? 16.418 -6.128 -5.312 1.00 93.69 78 SER A C 1
ATOM 632 O O . SER A 1 78 ? 17.557 -6.059 -5.773 1.00 93.69 78 SER A O 1
ATOM 634 N N . HIS A 1 79 ? 15.535 -5.141 -5.486 1.00 94.75 79 HIS A N 1
ATOM 635 C CA . HIS A 1 79 ? 15.820 -3.881 -6.166 1.00 94.75 79 HIS A CA 1
ATOM 636 C C . HIS A 1 79 ? 15.756 -2.698 -5.191 1.00 94.75 79 HIS A C 1
ATOM 638 O O . HIS A 1 79 ? 14.894 -1.832 -5.318 1.00 94.75 79 HIS A O 1
ATOM 644 N N . ASP A 1 80 ? 16.716 -2.614 -4.268 1.00 93.75 80 ASP A N 1
ATOM 645 C CA . ASP A 1 80 ? 16.757 -1.584 -3.214 1.00 93.75 80 ASP A CA 1
ATOM 646 C C . ASP A 1 80 ? 16.617 -0.158 -3.760 1.00 93.75 80 ASP A C 1
ATOM 648 O O . ASP A 1 80 ? 15.783 0.607 -3.293 1.00 93.75 80 ASP A O 1
ATOM 652 N N . ALA A 1 81 ? 17.330 0.181 -4.839 1.00 95.50 81 ALA A N 1
ATOM 653 C CA . ALA A 1 81 ? 17.241 1.510 -5.450 1.00 95.50 81 ALA A CA 1
ATOM 654 C C . ALA A 1 81 ? 15.828 1.856 -5.968 1.00 95.50 81 ALA A C 1
ATOM 656 O O . ALA A 1 81 ? 15.477 3.034 -6.068 1.00 95.50 81 ALA A O 1
ATOM 657 N N . PHE A 1 82 ? 15.033 0.851 -6.357 1.00 96.62 82 PHE A N 1
ATOM 658 C CA . PHE A 1 82 ? 13.633 1.052 -6.733 1.00 96.62 82 PHE A CA 1
ATOM 659 C C . PHE A 1 82 ? 12.786 1.339 -5.499 1.00 96.62 82 PHE A C 1
ATOM 661 O O . PHE A 1 82 ? 12.047 2.320 -5.505 1.00 96.62 82 PHE A O 1
ATOM 668 N N . LEU A 1 83 ? 12.946 0.542 -4.439 1.00 95.12 83 LEU A N 1
ATOM 669 C CA . LEU A 1 83 ? 12.229 0.720 -3.176 1.00 95.12 83 LEU A CA 1
ATOM 670 C C . LEU A 1 83 ? 12.558 2.060 -2.517 1.00 95.12 83 LEU A C 1
ATOM 672 O O . LEU A 1 83 ? 11.653 2.797 -2.139 1.00 95.12 83 LEU A O 1
ATOM 676 N N . GLU A 1 84 ? 13.836 2.426 -2.449 1.00 94.75 84 GLU A N 1
ATOM 677 C CA . GLU A 1 84 ? 14.275 3.718 -1.923 1.00 94.75 84 GLU A CA 1
ATOM 678 C C . GLU A 1 84 ? 13.641 4.871 -2.700 1.00 94.75 84 GLU A C 1
ATOM 680 O O . GLU A 1 84 ? 13.135 5.819 -2.107 1.00 94.75 84 GLU A O 1
ATOM 685 N N . ARG A 1 85 ? 13.605 4.796 -4.036 1.00 96.38 85 ARG A N 1
ATOM 686 C CA . ARG A 1 85 ? 12.994 5.858 -4.842 1.00 96.38 85 ARG A CA 1
ATOM 687 C C . ARG A 1 85 ? 11.472 5.878 -4.709 1.00 96.38 85 ARG A C 1
ATOM 689 O O . ARG A 1 85 ? 10.890 6.959 -4.647 1.00 96.38 85 ARG A O 1
ATOM 696 N N . LEU A 1 86 ? 10.834 4.713 -4.636 1.00 96.94 86 LEU A N 1
ATOM 697 C CA . LEU A 1 86 ? 9.398 4.587 -4.399 1.00 96.94 86 LEU A CA 1
ATOM 698 C C . LEU A 1 86 ? 8.999 5.251 -3.079 1.00 96.94 86 LEU A C 1
ATOM 700 O O . LEU A 1 86 ? 8.061 6.047 -3.053 1.00 96.94 86 LEU A O 1
ATOM 704 N N . THR A 1 87 ? 9.759 4.995 -2.019 1.00 94.56 87 THR A N 1
ATOM 705 C CA . THR A 1 87 ? 9.466 5.489 -0.674 1.00 94.56 87 THR A CA 1
ATOM 706 C C . THR A 1 87 ? 9.914 6.935 -0.467 1.00 94.56 87 THR A C 1
ATOM 708 O O . THR A 1 87 ? 9.128 7.754 -0.013 1.00 94.56 87 THR A O 1
ATOM 711 N N . TYR A 1 88 ? 11.147 7.301 -0.816 1.00 95.31 88 TYR A N 1
ATOM 712 C CA . TYR A 1 88 ? 11.702 8.616 -0.465 1.00 95.31 88 TYR A CA 1
ATOM 713 C C . TYR A 1 88 ? 11.529 9.687 -1.543 1.00 95.31 88 TYR A C 1
ATOM 715 O O . TYR A 1 88 ? 11.694 10.868 -1.249 1.00 95.31 88 TYR A O 1
ATOM 723 N N . VAL A 1 89 ? 11.208 9.308 -2.784 1.00 95.56 89 VAL A N 1
ATOM 724 C CA . VAL A 1 89 ? 11.040 10.266 -3.891 1.00 95.56 89 VAL A CA 1
ATOM 725 C C . VAL A 1 89 ? 9.602 10.308 -4.388 1.00 95.56 89 VAL A C 1
ATOM 727 O O . VAL A 1 89 ? 9.079 11.395 -4.601 1.00 95.56 89 VAL A O 1
ATOM 730 N N . TYR A 1 90 ? 8.951 9.160 -4.588 1.00 97.31 90 TYR A N 1
ATOM 731 C CA . TYR A 1 90 ? 7.597 9.133 -5.147 1.00 97.31 90 TYR A CA 1
ATOM 732 C C . TYR A 1 90 ? 6.523 9.325 -4.072 1.00 97.31 90 TYR A C 1
ATOM 734 O O . TYR A 1 90 ? 5.708 10.236 -4.194 1.00 97.31 90 TYR A O 1
ATOM 742 N N . LEU A 1 91 ? 6.559 8.553 -2.982 1.00 96.44 91 LEU A N 1
ATOM 743 C CA . LEU A 1 91 ? 5.622 8.720 -1.865 1.00 96.44 91 LEU A CA 1
ATOM 744 C C . LEU A 1 91 ? 5.764 10.098 -1.192 1.00 96.44 91 LEU A C 1
ATOM 746 O O . LEU A 1 91 ? 4.759 10.732 -0.888 1.00 96.44 91 LEU A O 1
ATOM 750 N N . LEU A 1 92 ? 6.997 10.586 -1.010 1.00 95.56 92 LEU A N 1
ATOM 751 C CA . LEU A 1 92 ? 7.282 11.912 -0.434 1.00 95.56 92 LEU A CA 1
ATOM 752 C C . LEU A 1 92 ? 7.328 13.042 -1.478 1.00 95.56 92 LEU A C 1
ATOM 754 O O . LEU A 1 92 ? 7.704 14.169 -1.155 1.00 95.56 92 LEU A O 1
ATOM 758 N N . GLY A 1 93 ? 6.969 12.762 -2.736 1.00 93.31 93 GLY A N 1
ATOM 759 C CA . GLY A 1 93 ? 7.119 13.710 -3.844 1.00 93.31 93 GLY A CA 1
ATOM 760 C C . GLY A 1 93 ? 6.234 14.953 -3.726 1.00 93.31 93 GLY A C 1
ATOM 761 O O . GLY A 1 93 ? 6.536 15.987 -4.320 1.00 93.31 93 GLY A O 1
ATOM 762 N N . SER A 1 94 ? 5.151 14.872 -2.949 1.00 94.38 94 SER A N 1
ATOM 763 C CA . SER A 1 94 ? 4.264 15.994 -2.661 1.00 94.38 94 SER A CA 1
ATOM 764 C C . SER A 1 94 ? 3.688 15.902 -1.252 1.00 94.38 94 SER A C 1
ATOM 766 O O . SER A 1 94 ? 3.481 14.826 -0.702 1.00 94.38 94 SER A O 1
ATOM 768 N N . ASN A 1 95 ? 3.379 17.067 -0.689 1.00 90.94 95 ASN A N 1
ATOM 769 C CA . ASN A 1 95 ? 2.655 17.208 0.571 1.00 90.94 95 ASN A CA 1
ATOM 770 C C . ASN A 1 95 ? 1.128 17.161 0.409 1.00 90.94 95 ASN A C 1
ATOM 772 O O . ASN A 1 95 ? 0.427 17.154 1.426 1.00 90.94 95 ASN A O 1
ATOM 776 N N . ASP A 1 96 ? 0.642 17.212 -0.833 1.00 95.06 96 ASP A N 1
ATOM 777 C CA . ASP A 1 96 ? -0.772 17.145 -1.189 1.00 95.06 96 ASP A CA 1
ATOM 778 C C . ASP A 1 96 ? -1.201 15.676 -1.349 1.00 95.06 96 ASP A C 1
ATOM 780 O O . ASP A 1 96 ? -0.714 15.007 -2.266 1.00 95.06 96 ASP A O 1
ATOM 784 N N . PRO A 1 97 ? -2.115 15.165 -0.501 1.00 94.19 97 PRO A N 1
ATOM 785 C CA . PRO A 1 97 ? -2.600 13.791 -0.598 1.00 94.19 97 PRO A CA 1
ATOM 786 C C . PRO A 1 97 ? -3.399 13.519 -1.883 1.00 94.19 97 PRO A C 1
ATOM 788 O O . PRO A 1 97 ? -3.614 12.357 -2.213 1.00 94.19 97 PRO A O 1
ATOM 791 N N . SER A 1 98 ? -3.822 14.551 -2.621 1.00 96.62 98 SER A N 1
ATOM 792 C CA . SER A 1 98 ? -4.522 14.418 -3.910 1.00 96.62 98 SER A CA 1
ATOM 793 C C . SER A 1 98 ? -3.565 14.245 -5.093 1.00 96.62 98 SER A C 1
ATOM 795 O O . SER A 1 98 ? -4.003 14.061 -6.227 1.00 96.62 98 SER A O 1
ATOM 797 N N . ASN A 1 99 ? -2.254 14.343 -4.859 1.00 97.75 99 ASN A N 1
ATOM 798 C CA . ASN A 1 99 ? -1.260 14.269 -5.915 1.00 97.75 99 ASN A CA 1
ATOM 799 C C . ASN A 1 99 ? -1.178 12.851 -6.510 1.00 97.75 99 ASN A C 1
ATOM 801 O O . ASN A 1 99 ? -0.985 11.872 -5.789 1.00 97.75 99 ASN A O 1
ATOM 805 N N . GLU A 1 100 ? -1.261 12.748 -7.837 1.00 97.88 100 GLU A N 1
ATOM 806 C CA . GLU A 1 100 ? -1.294 11.462 -8.550 1.00 97.88 100 GLU A CA 1
ATOM 807 C C . GLU A 1 100 ? -0.052 10.593 -8.309 1.00 97.88 100 GLU A C 1
ATOM 809 O O . GLU A 1 100 ? -0.165 9.369 -8.238 1.00 97.88 100 GLU A O 1
ATOM 814 N N . LEU A 1 101 ? 1.122 11.205 -8.120 1.00 98.06 101 LEU A N 1
ATOM 815 C CA . LEU A 1 101 ? 2.351 10.481 -7.797 1.00 98.06 101 LEU A CA 1
ATOM 816 C C . LEU A 1 101 ? 2.285 9.849 -6.411 1.00 98.06 101 LEU A C 1
AT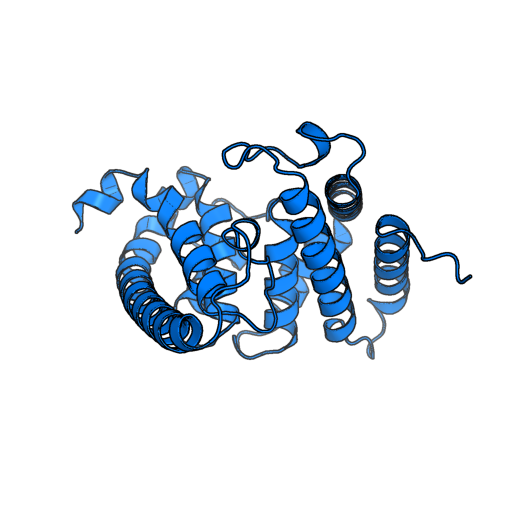OM 818 O O . LEU A 1 101 ? 2.615 8.672 -6.259 1.00 98.06 101 LEU A O 1
ATOM 822 N N . VAL A 1 102 ? 1.805 10.603 -5.422 1.00 97.88 102 VAL A N 1
ATOM 823 C CA . VAL A 1 102 ? 1.626 10.111 -4.051 1.00 97.88 102 VAL A CA 1
ATOM 824 C C . VAL A 1 102 ? 0.585 8.991 -4.023 1.00 97.88 102 VAL A C 1
ATOM 826 O O . VAL A 1 102 ? 0.824 7.953 -3.404 1.00 97.88 102 VAL A O 1
ATOM 829 N N . ILE A 1 103 ? -0.529 9.150 -4.746 1.00 98.38 103 ILE A N 1
ATOM 830 C CA . ILE A 1 103 ? -1.576 8.127 -4.885 1.00 98.38 103 ILE A CA 1
ATOM 831 C C . ILE A 1 103 ? -1.000 6.842 -5.492 1.00 98.38 103 ILE A C 1
ATOM 833 O O . ILE A 1 103 ? -1.168 5.764 -4.918 1.00 98.38 103 ILE A O 1
ATOM 837 N N . ALA A 1 104 ? -0.305 6.943 -6.629 1.00 98.56 104 ALA A N 1
ATOM 838 C CA . ALA A 1 104 ? 0.240 5.788 -7.339 1.00 98.56 104 ALA A CA 1
ATOM 839 C C . ALA A 1 104 ? 1.338 5.072 -6.534 1.00 98.56 104 ALA A C 1
ATOM 841 O O . ALA A 1 104 ? 1.369 3.842 -6.492 1.00 98.56 104 ALA A O 1
ATOM 842 N N . ALA A 1 105 ? 2.207 5.823 -5.850 1.00 98.12 105 ALA A N 1
ATOM 843 C CA . ALA A 1 105 ? 3.233 5.259 -4.977 1.00 98.12 105 ALA A CA 1
ATOM 844 C C . ALA A 1 105 ? 2.621 4.545 -3.764 1.00 98.12 105 ALA A C 1
ATOM 846 O O . ALA A 1 105 ? 2.990 3.410 -3.464 1.00 98.12 105 ALA A O 1
ATOM 847 N N . SER A 1 106 ? 1.645 5.176 -3.105 1.00 97.69 106 SER A N 1
ATOM 848 C CA . SER A 1 106 ? 0.948 4.599 -1.949 1.00 97.69 106 SER A CA 1
ATOM 849 C C . SER A 1 106 ? 0.208 3.313 -2.321 1.00 97.69 106 SER A C 1
ATOM 851 O O . SER A 1 106 ? 0.302 2.319 -1.602 1.00 97.69 106 SER A O 1
ATOM 853 N N . ARG A 1 107 ? -0.481 3.305 -3.473 1.00 97.94 107 ARG A N 1
ATOM 854 C CA . ARG A 1 107 ? -1.160 2.123 -4.025 1.00 97.94 107 ARG A CA 1
ATOM 855 C C . ARG A 1 107 ? -0.183 0.969 -4.241 1.00 97.94 107 ARG A C 1
ATOM 857 O O . ARG A 1 107 ? -0.448 -0.145 -3.792 1.00 97.94 107 ARG A O 1
ATOM 864 N N . LEU A 1 108 ? 0.955 1.245 -4.882 1.00 98.19 108 LEU A N 1
ATOM 865 C CA . LEU A 1 108 ? 1.961 0.224 -5.151 1.00 98.19 108 LEU A CA 1
ATOM 866 C C . LEU A 1 108 ? 2.527 -0.363 -3.853 1.00 98.19 108 LEU A C 1
ATOM 868 O O . LEU A 1 108 ? 2.595 -1.580 -3.709 1.00 98.19 108 LEU A O 1
ATOM 872 N N . LEU A 1 109 ? 2.867 0.485 -2.881 1.00 97.06 109 LEU A N 1
ATOM 873 C CA . LEU A 1 109 ? 3.345 0.032 -1.574 1.00 97.06 109 LEU A CA 1
ATOM 874 C C . LEU A 1 109 ? 2.315 -0.854 -0.858 1.00 97.06 109 LEU A C 1
ATOM 876 O O . LEU A 1 109 ? 2.692 -1.872 -0.282 1.00 97.06 109 LEU A O 1
ATOM 880 N N . CYS A 1 110 ? 1.018 -0.531 -0.950 1.00 96.56 110 CYS A N 1
ATOM 881 C CA . CYS A 1 110 ? -0.040 -1.390 -0.411 1.00 96.56 110 CYS A CA 1
ATOM 882 C C . CYS A 1 110 ? -0.030 -2.772 -1.082 1.00 96.56 110 CYS A C 1
ATOM 884 O O . CYS A 1 110 ? -0.081 -3.794 -0.401 1.00 96.56 110 CYS A O 1
ATOM 886 N N . ALA A 1 111 ? 0.083 -2.822 -2.411 1.00 95.38 111 ALA A N 1
ATOM 887 C CA . ALA A 1 111 ? 0.128 -4.082 -3.151 1.00 95.38 111 ALA A CA 1
ATOM 888 C C . ALA A 1 111 ? 1.402 -4.906 -2.864 1.00 95.38 111 ALA A C 1
ATOM 890 O O . ALA A 1 111 ? 1.407 -6.125 -3.012 1.00 95.38 111 ALA A O 1
ATOM 891 N N . MET A 1 112 ? 2.485 -4.269 -2.414 1.00 94.12 112 MET A N 1
ATOM 892 C CA . MET A 1 112 ? 3.745 -4.944 -2.085 1.00 94.12 112 MET A CA 1
ATOM 893 C C . MET A 1 112 ? 3.801 -5.504 -0.650 1.00 94.12 112 MET A C 1
ATOM 895 O O . MET A 1 112 ? 4.714 -6.276 -0.346 1.00 94.12 112 MET A O 1
ATOM 899 N N . ARG A 1 113 ? 2.827 -5.183 0.219 1.00 87.94 113 ARG A N 1
ATOM 900 C CA . ARG A 1 113 ? 2.847 -5.517 1.662 1.00 87.94 113 ARG A CA 1
ATOM 901 C C . ARG A 1 113 ? 3.121 -6.997 1.964 1.00 87.94 113 ARG A C 1
ATOM 903 O O . ARG A 1 113 ? 3.834 -7.292 2.914 1.00 87.94 113 ARG A O 1
ATOM 910 N N . LEU A 1 114 ? 2.590 -7.928 1.167 1.00 83.81 114 LEU A N 1
ATOM 911 C CA . LEU A 1 114 ? 2.698 -9.377 1.431 1.00 83.81 114 LEU A CA 1
ATOM 912 C C . LEU A 1 114 ? 4.129 -9.936 1.335 1.00 83.81 114 LEU A C 1
ATOM 914 O O . LEU A 1 114 ? 4.362 -11.093 1.678 1.00 83.81 114 LEU A O 1
ATOM 918 N N . GLY A 1 115 ? 5.094 -9.153 0.852 1.00 80.12 115 GLY A N 1
ATOM 919 C CA . GLY A 1 115 ? 6.481 -9.608 0.764 1.00 80.12 115 GLY A CA 1
ATOM 920 C C . GLY A 1 115 ? 7.539 -8.522 0.861 1.00 80.12 115 GLY A C 1
ATOM 921 O O . GLY A 1 115 ? 8.724 -8.847 0.872 1.00 80.12 115 GLY A O 1
ATOM 922 N N . VAL A 1 116 ? 7.140 -7.252 0.949 1.00 83.44 116 VAL A N 1
ATOM 923 C CA . VAL A 1 116 ? 8.056 -6.121 1.085 1.00 83.44 116 VAL A CA 1
ATOM 924 C C . VAL A 1 116 ? 7.634 -5.268 2.271 1.00 83.44 116 VAL A C 1
ATOM 926 O O . VAL A 1 116 ? 6.562 -4.665 2.278 1.00 83.44 116 VAL A O 1
ATOM 929 N N . THR A 1 117 ? 8.508 -5.204 3.269 1.00 79.25 117 THR A N 1
ATOM 930 C CA . THR A 1 117 ? 8.341 -4.339 4.436 1.00 79.25 117 THR A CA 1
ATOM 931 C C . THR A 1 117 ? 8.875 -2.946 4.121 1.00 79.25 117 THR A C 1
ATOM 933 O O . THR A 1 117 ? 9.949 -2.799 3.535 1.00 79.25 117 THR A O 1
ATOM 936 N N . LEU A 1 118 ? 8.134 -1.911 4.520 1.00 81.06 118 LEU A N 1
ATOM 937 C CA . LEU A 1 118 ? 8.624 -0.538 4.463 1.00 81.06 118 LEU A CA 1
ATOM 938 C C . LEU A 1 118 ? 9.829 -0.369 5.393 1.00 81.06 118 LEU A C 1
ATOM 940 O O . LEU A 1 118 ? 9.793 -0.792 6.543 1.00 81.06 118 LEU A O 1
ATOM 944 N N . SER A 1 119 ? 10.875 0.287 4.896 1.00 81.62 119 SER A N 1
ATOM 945 C CA . SER A 1 119 ? 11.999 0.713 5.726 1.00 81.62 119 SER A CA 1
ATOM 946 C C . SER A 1 119 ? 11.672 2.055 6.375 1.00 81.62 119 SER A C 1
ATOM 948 O O . SER A 1 119 ? 11.291 2.997 5.683 1.00 81.62 119 SER A O 1
ATOM 950 N N . PHE A 1 120 ? 11.848 2.144 7.688 1.00 82.50 120 PHE A N 1
ATOM 951 C CA . PHE A 1 120 ? 11.628 3.344 8.493 1.00 82.50 120 PHE A CA 1
ATOM 952 C C . PHE A 1 120 ? 12.603 3.363 9.674 1.00 82.50 120 PHE A C 1
ATOM 954 O O . PHE A 1 120 ? 13.154 2.329 10.060 1.00 82.50 120 PHE A O 1
ATOM 961 N N . SER A 1 121 ? 12.825 4.544 10.243 1.00 83.88 121 SER A N 1
ATOM 962 C CA . SER A 1 121 ? 13.567 4.711 11.492 1.00 83.88 121 SER A CA 1
ATOM 963 C C . SER A 1 121 ? 12.640 4.575 12.705 1.00 83.88 121 SER A C 1
ATOM 965 O O . SER A 1 121 ? 11.449 4.873 12.631 1.00 83.88 121 SER A O 1
ATOM 967 N N . LEU A 1 122 ? 13.182 4.096 13.829 1.00 85.12 122 LEU A N 1
ATOM 968 C CA . LEU A 1 122 ? 12.476 4.030 15.114 1.00 85.12 122 LEU A CA 1
ATOM 969 C C . LEU A 1 122 ? 12.513 5.408 15.796 1.00 85.12 122 LEU A C 1
ATOM 971 O O . LEU A 1 122 ? 13.133 5.579 16.842 1.00 85.12 122 LEU A O 1
ATOM 975 N N . ASP A 1 123 ? 11.911 6.403 15.145 1.00 82.81 123 ASP A N 1
ATOM 976 C CA . ASP A 1 123 ? 11.917 7.806 15.567 1.00 82.81 123 ASP A CA 1
ATOM 977 C C . ASP A 1 123 ? 10.519 8.429 15.376 1.00 82.81 123 ASP A C 1
ATOM 979 O O . ASP A 1 123 ? 9.851 8.188 14.367 1.00 82.81 123 ASP A O 1
ATOM 983 N N . GLU A 1 124 ? 10.067 9.252 16.331 1.00 77.44 124 GLU A N 1
ATOM 984 C CA . GLU A 1 124 ? 8.819 10.027 16.213 1.00 77.44 124 GLU A CA 1
ATOM 985 C C . GLU A 1 124 ? 8.849 11.000 15.028 1.00 77.44 124 GLU A C 1
ATOM 987 O O . GLU A 1 124 ? 7.791 11.331 14.470 1.00 77.44 124 GLU A O 1
ATOM 992 N N . GLU A 1 125 ? 10.051 11.446 14.656 1.00 87.81 125 GLU A N 1
ATOM 993 C CA . GLU A 1 125 ? 10.311 12.399 13.580 1.00 87.81 125 GLU A CA 1
ATOM 994 C C . GLU A 1 125 ? 10.550 11.730 12.219 1.00 87.81 125 GLU A C 1
ATOM 996 O O . GLU A 1 125 ? 10.831 12.419 11.232 1.00 87.81 125 GLU A O 1
ATOM 1001 N N . ASP A 1 126 ? 10.386 10.404 12.118 1.00 93.50 126 ASP A N 1
ATOM 1002 C CA . ASP A 1 126 ? 10.517 9.703 10.844 1.00 93.50 126 ASP A CA 1
ATOM 1003 C C . ASP A 1 126 ? 9.574 10.305 9.789 1.00 93.50 126 ASP A C 1
ATOM 1005 O O . ASP A 1 126 ? 8.350 10.392 9.952 1.00 93.50 126 ASP A O 1
ATOM 1009 N N . VAL A 1 127 ? 10.164 10.751 8.680 1.00 93.69 127 VAL A N 1
ATOM 1010 C CA . VAL A 1 127 ? 9.458 11.498 7.635 1.00 93.69 127 VAL A CA 1
ATOM 1011 C C . VAL A 1 127 ? 8.382 10.660 6.942 1.00 93.69 127 VAL A C 1
ATOM 1013 O O . VAL A 1 127 ? 7.335 11.198 6.572 1.00 93.69 127 VAL A O 1
ATOM 1016 N N . ILE A 1 128 ? 8.600 9.350 6.789 1.00 93.75 128 ILE A N 1
ATOM 1017 C CA . ILE A 1 128 ? 7.636 8.438 6.167 1.00 93.75 128 ILE A CA 1
ATOM 1018 C C . ILE A 1 128 ? 6.459 8.269 7.115 1.00 93.75 128 ILE A C 1
ATOM 1020 O O . ILE A 1 128 ? 5.321 8.508 6.714 1.00 93.75 128 ILE A O 1
ATOM 1024 N N . ILE A 1 129 ? 6.726 7.939 8.381 1.00 94.56 129 ILE A N 1
ATOM 1025 C CA . ILE A 1 129 ? 5.689 7.763 9.404 1.00 94.56 129 ILE A CA 1
ATOM 1026 C C . ILE A 1 129 ? 4.850 9.042 9.528 1.00 94.56 129 ILE A C 1
ATOM 1028 O O . ILE A 1 129 ? 3.620 8.991 9.464 1.00 94.56 129 ILE A O 1
ATOM 1032 N N . ASN A 1 130 ? 5.493 10.207 9.613 1.00 94.69 130 ASN A N 1
ATOM 1033 C CA . ASN A 1 130 ? 4.817 11.504 9.658 1.00 94.69 130 ASN A CA 1
ATOM 1034 C C . ASN A 1 130 ? 3.943 11.771 8.426 1.00 94.69 130 ASN A C 1
ATOM 1036 O O . ASN A 1 130 ? 2.808 12.242 8.554 1.00 94.69 130 ASN A O 1
ATOM 1040 N N . THR A 1 131 ? 4.439 11.435 7.235 1.00 95.12 131 THR A N 1
ATOM 1041 C CA . THR A 1 131 ? 3.692 11.600 5.981 1.00 95.12 131 THR A CA 1
ATOM 1042 C C . THR A 1 131 ? 2.487 10.667 5.918 1.00 95.12 131 THR A C 1
ATOM 1044 O O . THR A 1 131 ? 1.405 11.086 5.494 1.00 95.12 131 THR A O 1
ATOM 1047 N N . LEU A 1 132 ? 2.634 9.428 6.391 1.00 96.44 132 LEU A N 1
ATOM 1048 C CA . LEU A 1 132 ? 1.540 8.471 6.478 1.00 96.44 132 LEU A CA 1
ATOM 1049 C C . LEU A 1 132 ? 0.470 8.934 7.475 1.00 96.44 132 LEU A C 1
ATOM 1051 O O . LEU A 1 132 ? -0.704 8.945 7.118 1.00 96.44 132 LEU A O 1
ATOM 1055 N N . TYR A 1 133 ? 0.834 9.414 8.670 1.00 97.06 133 TYR A N 1
ATOM 1056 C CA . TYR A 1 133 ? -0.148 9.975 9.612 1.00 97.06 133 TYR A CA 1
ATOM 1057 C C . TYR A 1 133 ? -0.878 11.187 9.040 1.00 97.06 133 TYR A C 1
ATOM 1059 O O . TYR A 1 133 ? -2.104 11.260 9.126 1.00 97.06 133 TYR A O 1
ATOM 1067 N N . LYS A 1 134 ? -0.156 12.121 8.414 1.00 96.31 134 LYS A N 1
ATOM 1068 C CA . LYS A 1 134 ? -0.763 13.288 7.759 1.00 96.31 134 LYS A CA 1
ATOM 1069 C C . LYS A 1 134 ? -1.764 12.865 6.679 1.00 96.31 134 LYS A C 1
ATOM 1071 O O . LYS A 1 134 ? -2.868 13.402 6.612 1.00 96.31 134 LYS A O 1
ATOM 1076 N N . SER A 1 135 ? -1.392 11.882 5.863 1.00 96.94 135 SER A N 1
ATOM 1077 C CA . SER A 1 135 ? -2.243 11.343 4.800 1.00 96.94 135 SER A CA 1
ATOM 1078 C C . SER A 1 135 ? -3.459 10.609 5.364 1.00 96.94 135 SER A C 1
ATOM 1080 O O . SER A 1 135 ? -4.575 10.836 4.904 1.00 96.94 135 SER A O 1
ATOM 1082 N N . ALA A 1 136 ? -3.279 9.798 6.408 1.00 97.62 136 ALA A N 1
ATOM 1083 C CA . ALA A 1 136 ? -4.355 9.081 7.085 1.00 97.62 136 ALA A CA 1
ATOM 1084 C C . ALA A 1 136 ? -5.348 10.032 7.771 1.00 97.62 136 ALA A C 1
ATOM 1086 O O . ALA A 1 136 ? -6.553 9.788 7.732 1.00 97.62 136 ALA A O 1
ATOM 1087 N N . LEU A 1 137 ? -4.876 11.141 8.349 1.00 96.81 137 LEU A N 1
ATOM 1088 C CA . LEU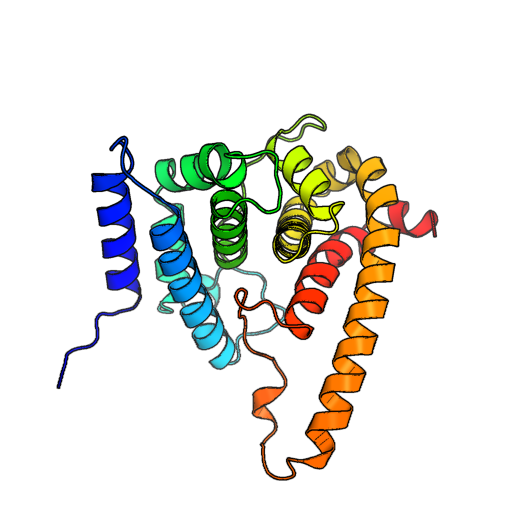 A 1 137 ? -5.728 12.175 8.946 1.00 96.81 137 LEU A CA 1
ATOM 1089 C C . LEU A 1 137 ? -6.509 12.983 7.897 1.00 96.81 137 LEU A C 1
ATOM 1091 O O . LEU A 1 137 ? -7.576 13.506 8.210 1.00 96.81 137 LEU A O 1
ATOM 1095 N N . SER A 1 138 ? -6.029 13.054 6.652 1.00 95.88 138 SER A N 1
ATOM 1096 C CA . SER A 1 138 ? -6.725 13.763 5.571 1.00 95.88 138 SER A CA 1
ATOM 1097 C C . SER A 1 138 ? -8.057 13.101 5.187 1.00 95.88 138 SER A C 1
ATOM 1099 O O . SER A 1 138 ? -8.245 11.893 5.347 1.00 95.88 138 SER A O 1
ATOM 1101 N N . GLU A 1 139 ? -8.987 13.880 4.636 1.00 94.56 139 GLU A N 1
ATOM 1102 C CA . GLU A 1 139 ? -10.260 13.383 4.083 1.00 94.56 139 GLU A CA 1
ATOM 1103 C C . GLU A 1 139 ? -10.144 12.962 2.606 1.00 94.56 139 GLU A C 1
ATOM 1105 O O . GLU A 1 139 ? -11.145 12.716 1.938 1.00 94.56 139 GLU A O 1
ATOM 1110 N N . THR A 1 140 ? -8.920 12.873 2.080 1.00 96.31 140 THR A N 1
ATOM 1111 C CA . THR A 1 140 ? -8.665 12.640 0.659 1.00 96.31 140 THR A CA 1
ATOM 1112 C C . THR A 1 140 ? -8.539 11.149 0.361 1.00 96.31 140 THR A C 1
ATOM 1114 O O . THR A 1 140 ? -7.506 10.525 0.614 1.00 96.31 140 THR A O 1
ATOM 1117 N N . GLU A 1 141 ? -9.597 10.577 -0.206 1.00 95.31 141 GLU A N 1
ATOM 1118 C CA . GLU A 1 141 ? -9.579 9.224 -0.765 1.00 95.31 141 GLU A CA 1
ATOM 1119 C C . GLU A 1 141 ? -8.947 9.218 -2.174 1.00 95.31 141 GLU A C 1
ATOM 1121 O O . GLU A 1 141 ? -9.160 10.162 -2.936 1.00 95.31 141 GLU A O 1
ATOM 1126 N N . PRO A 1 142 ? -8.197 8.163 -2.558 1.00 96.94 142 PRO A N 1
ATOM 1127 C CA . PRO A 1 142 ? -7.956 6.922 -1.809 1.00 96.94 142 PRO A CA 1
ATOM 1128 C C . PRO A 1 142 ? -6.748 6.978 -0.852 1.00 96.94 142 PRO A C 1
ATOM 1130 O O . PRO A 1 142 ? -6.500 6.021 -0.117 1.00 96.94 142 PRO A O 1
ATOM 1133 N N . THR A 1 143 ? -5.988 8.075 -0.856 1.00 97.56 143 THR A N 1
ATOM 1134 C CA . THR A 1 143 ? -4.697 8.204 -0.161 1.00 97.56 143 THR A CA 1
ATOM 1135 C C . THR A 1 143 ? -4.799 7.980 1.342 1.00 97.56 143 THR A C 1
ATOM 1137 O O . THR A 1 143 ? -3.946 7.307 1.917 1.00 97.56 143 THR A O 1
ATOM 1140 N N . ASN A 1 144 ? -5.853 8.483 1.987 1.00 97.56 144 ASN A N 1
ATOM 1141 C CA . ASN A 1 144 ? -6.075 8.258 3.413 1.00 97.56 144 ASN A CA 1
ATOM 1142 C C . ASN A 1 144 ? -6.256 6.767 3.759 1.00 97.56 144 ASN A C 1
ATOM 1144 O O . ASN A 1 144 ? -5.694 6.304 4.748 1.00 97.56 144 ASN A O 1
ATOM 1148 N N . CYS A 1 145 ? -6.966 5.994 2.934 1.00 98.00 145 CYS A N 1
ATOM 1149 C CA . CYS A 1 145 ? -7.144 4.555 3.111 1.00 98.00 145 CYS A CA 1
ATOM 1150 C C . CYS A 1 145 ? -5.836 3.792 2.884 1.00 98.00 145 CYS A C 1
ATOM 1152 O O . CYS A 1 145 ? -5.517 2.891 3.658 1.00 98.00 145 CYS A O 1
ATOM 1154 N N . TYR A 1 146 ? -5.057 4.161 1.862 1.00 98.12 146 TYR A N 1
ATOM 1155 C CA . TYR A 1 146 ? -3.736 3.565 1.639 1.00 98.12 146 TYR A CA 1
ATOM 1156 C C . TYR A 1 146 ? -2.794 3.840 2.809 1.00 98.12 146 TYR A C 1
ATOM 1158 O O . TYR A 1 146 ? -2.134 2.929 3.300 1.00 98.12 146 TYR A O 1
ATOM 1166 N N . ALA A 1 147 ? -2.781 5.074 3.311 1.00 97.62 147 ALA A N 1
ATOM 1167 C CA . ALA A 1 147 ? -1.958 5.448 4.448 1.00 97.62 147 ALA A CA 1
ATOM 1168 C C . ALA A 1 147 ? -2.316 4.657 5.715 1.00 97.62 147 ALA A C 1
ATOM 1170 O O . ALA A 1 147 ? -1.412 4.226 6.423 1.00 97.62 147 ALA A O 1
ATOM 1171 N N . LEU A 1 148 ? -3.606 4.400 5.972 1.00 97.69 148 LEU A N 1
ATOM 1172 C CA . LEU A 1 148 ? -4.040 3.534 7.075 1.00 97.69 148 LEU A CA 1
ATOM 1173 C C . LEU A 1 148 ? -3.490 2.111 6.937 1.00 97.69 148 LEU A C 1
ATOM 1175 O O . LEU A 1 148 ? -2.932 1.574 7.890 1.00 97.69 148 LEU A O 1
ATOM 1179 N N . PHE A 1 149 ? -3.588 1.518 5.748 1.00 96.38 149 PHE A N 1
ATOM 1180 C CA . PHE A 1 149 ? -3.087 0.165 5.510 1.00 96.38 149 PHE A CA 1
ATOM 1181 C C . PHE A 1 149 ? -1.569 0.048 5.701 1.00 96.38 149 PHE A C 1
ATOM 1183 O O . PHE A 1 149 ? -1.078 -0.895 6.328 1.00 96.38 149 PHE A O 1
ATOM 1190 N N . LEU A 1 150 ? -0.824 1.033 5.194 1.00 96.06 150 LEU A N 1
ATOM 1191 C CA . LEU A 1 150 ? 0.623 1.099 5.374 1.00 96.06 150 LEU A CA 1
ATOM 1192 C C . LEU A 1 150 ? 0.990 1.318 6.846 1.00 96.06 150 LEU A C 1
ATOM 1194 O O . LEU A 1 150 ? 1.866 0.620 7.347 1.00 96.06 150 LEU A O 1
ATOM 1198 N N . LEU A 1 151 ? 0.289 2.209 7.560 1.00 95.62 151 LEU A N 1
ATOM 1199 C CA . LEU A 1 151 ? 0.490 2.410 8.999 1.00 95.62 151 LEU A CA 1
ATOM 1200 C C . LEU A 1 151 ? 0.232 1.137 9.795 1.00 95.62 151 LEU A C 1
ATOM 1202 O O . LEU A 1 151 ? 1.045 0.822 10.648 1.00 95.62 151 LEU A O 1
ATOM 1206 N N . GLY A 1 152 ? -0.834 0.384 9.507 1.00 93.62 152 GLY A N 1
ATOM 1207 C CA . GLY A 1 152 ? -1.078 -0.900 10.174 1.00 93.62 152 GLY A CA 1
ATOM 1208 C C . GLY A 1 152 ? 0.140 -1.822 10.090 1.00 93.62 152 GLY A C 1
ATOM 1209 O O . GLY A 1 152 ? 0.611 -2.323 11.099 1.00 93.62 152 GLY A O 1
ATOM 1210 N N . SER A 1 153 ? 0.747 -1.910 8.906 1.00 90.25 153 SER A N 1
ATOM 1211 C CA . SER A 1 153 ? 1.954 -2.722 8.688 1.00 90.25 153 SER A CA 1
ATOM 1212 C C . SER A 1 153 ? 3.189 -2.199 9.433 1.00 90.25 153 SER A C 1
ATOM 1214 O O . SER A 1 153 ? 4.050 -2.971 9.839 1.00 90.25 153 SER A O 1
ATOM 1216 N N . VAL A 1 154 ? 3.311 -0.879 9.587 1.00 91.56 154 VAL A N 1
ATOM 1217 C CA . VAL A 1 154 ? 4.391 -0.247 10.364 1.00 91.56 154 VAL A CA 1
ATOM 1218 C C . VAL A 1 154 ? 4.194 -0.495 11.864 1.00 91.56 154 VAL A C 1
ATOM 1220 O O . VAL A 1 154 ? 5.156 -0.726 12.593 1.00 91.56 154 VAL A O 1
ATOM 1223 N N . LEU A 1 155 ? 2.942 -0.462 12.319 1.00 92.19 155 LEU A N 1
ATOM 1224 C CA . LEU A 1 155 ? 2.536 -0.575 13.718 1.00 92.19 155 LEU A CA 1
ATOM 1225 C C . LEU A 1 155 ? 2.522 -2.011 14.256 1.00 92.19 155 LEU A C 1
ATOM 1227 O O . LEU A 1 155 ? 2.448 -2.182 15.470 1.00 92.19 155 LEU A O 1
ATOM 1231 N N . ASP A 1 156 ? 2.696 -3.017 13.394 1.00 88.38 156 ASP A N 1
ATOM 1232 C CA . ASP A 1 156 ? 3.057 -4.382 13.809 1.00 88.38 156 ASP A CA 1
ATOM 1233 C C . ASP A 1 156 ? 4.379 -4.391 14.622 1.00 88.38 156 ASP A C 1
ATOM 1235 O O . ASP A 1 156 ? 4.651 -5.309 15.400 1.00 88.38 156 ASP A O 1
ATOM 1239 N N . ASN A 1 157 ? 5.204 -3.339 14.502 1.00 89.94 157 ASN A N 1
ATOM 1240 C CA . ASN A 1 157 ? 6.314 -3.070 15.411 1.00 89.94 157 ASN A CA 1
ATOM 1241 C C . ASN A 1 157 ? 5.821 -2.385 16.705 1.00 89.94 157 ASN A C 1
ATOM 1243 O O . ASN A 1 157 ? 5.448 -1.210 16.716 1.00 89.94 157 ASN A O 1
ATOM 1247 N N . THR A 1 158 ? 5.900 -3.107 17.824 1.00 88.94 158 THR A N 1
ATOM 1248 C CA . THR A 1 158 ? 5.412 -2.651 19.138 1.00 88.94 158 THR A CA 1
ATOM 1249 C C . THR A 1 158 ? 6.154 -1.437 19.707 1.00 88.94 158 THR A C 1
ATOM 1251 O O . THR A 1 158 ? 5.564 -0.660 20.459 1.00 88.94 158 THR A O 1
ATOM 1254 N N . GLU A 1 159 ? 7.424 -1.232 19.351 1.00 90.94 159 GLU A N 1
ATOM 1255 C CA . GLU A 1 159 ? 8.196 -0.058 19.769 1.00 90.94 159 GLU A CA 1
ATOM 1256 C C . GLU A 1 159 ? 7.681 1.198 19.062 1.00 90.94 159 GLU A C 1
ATOM 1258 O O . GLU A 1 159 ? 7.389 2.202 19.715 1.00 90.94 159 GLU A O 1
ATOM 1263 N N . LEU A 1 160 ? 7.446 1.120 17.749 1.00 90.62 160 LEU A N 1
ATOM 1264 C CA . LEU A 1 160 ? 6.807 2.213 17.016 1.00 90.62 160 LEU A CA 1
ATOM 1265 C C . LEU A 1 160 ? 5.384 2.480 17.477 1.00 90.62 160 LEU A C 1
ATOM 1267 O O . LEU A 1 160 ? 4.967 3.637 17.530 1.00 90.62 160 LEU A O 1
ATOM 1271 N N . LEU A 1 161 ? 4.636 1.438 17.823 1.00 90.44 161 LEU A N 1
ATOM 1272 C CA . LEU A 1 161 ? 3.293 1.579 18.368 1.00 90.44 161 LEU A CA 1
ATOM 1273 C C . LEU A 1 161 ? 3.280 2.425 19.647 1.00 90.44 161 LEU A C 1
ATOM 1275 O O . LEU A 1 161 ? 2.423 3.300 19.802 1.00 90.44 161 LEU A O 1
ATOM 1279 N N . TYR A 1 162 ? 4.264 2.210 20.525 1.00 90.06 162 TYR A N 1
ATOM 1280 C CA . TYR A 1 162 ? 4.465 3.006 21.733 1.00 90.06 162 TYR A CA 1
ATOM 1281 C C . TYR A 1 162 ? 4.873 4.450 21.411 1.00 90.06 162 TYR A C 1
ATOM 1283 O O . TYR A 1 162 ? 4.215 5.389 21.861 1.00 90.06 162 TYR A O 1
ATOM 1291 N N . ILE A 1 163 ? 5.903 4.623 20.579 1.00 91.69 163 ILE A N 1
ATOM 1292 C CA . ILE A 1 163 ? 6.437 5.918 20.123 1.00 91.69 163 ILE A CA 1
ATOM 1293 C C . ILE A 1 163 ? 5.331 6.780 19.484 1.00 91.69 163 ILE A C 1
ATOM 1295 O O . ILE A 1 163 ? 5.190 7.970 19.745 1.00 91.69 163 ILE A O 1
ATOM 1299 N N . THR A 1 164 ? 4.460 6.173 18.680 1.00 93.00 164 THR A N 1
ATOM 1300 C CA . THR A 1 164 ? 3.407 6.882 17.937 1.00 93.00 164 THR A CA 1
ATOM 1301 C C . THR A 1 164 ? 2.060 6.941 18.665 1.00 93.00 164 THR A C 1
ATOM 1303 O O . THR A 1 164 ? 1.076 7.442 18.107 1.00 93.00 164 THR A O 1
ATOM 1306 N N . ARG A 1 165 ? 1.983 6.494 19.929 1.00 91.88 165 ARG A N 1
ATOM 1307 C CA . ARG A 1 165 ? 0.736 6.377 20.708 1.00 91.88 165 ARG A CA 1
ATOM 1308 C C . ARG A 1 165 ? -0.123 7.640 20.666 1.00 91.88 165 ARG A C 1
ATOM 1310 O O . ARG A 1 165 ? -1.332 7.550 20.469 1.00 91.88 165 ARG A O 1
ATOM 1317 N N . GLN A 1 166 ? 0.479 8.822 20.799 1.00 91.62 166 GLN A N 1
ATOM 1318 C CA . GLN A 1 166 ? -0.271 10.081 20.808 1.00 91.62 166 GLN A CA 1
ATOM 1319 C C . GLN A 1 166 ? -0.912 10.414 19.450 1.00 91.62 166 GLN A C 1
ATOM 1321 O O . GLN A 1 166 ? -2.000 10.998 19.411 1.00 91.62 166 GLN A O 1
ATOM 1326 N N . LYS A 1 167 ? -0.270 10.034 18.338 1.00 94.38 167 LYS A N 1
ATOM 1327 C CA . LYS A 1 167 ? -0.839 10.161 16.986 1.00 94.38 167 LYS A CA 1
ATOM 1328 C C . LYS A 1 167 ? -1.969 9.145 16.794 1.00 94.38 167 LYS A C 1
ATOM 1330 O O . LYS A 1 167 ? -3.017 9.492 16.253 1.00 94.38 167 LYS A O 1
ATOM 1335 N N . ASN A 1 168 ? -1.805 7.930 17.324 1.00 94.06 168 ASN A N 1
ATOM 1336 C CA . ASN A 1 168 ? -2.829 6.884 17.280 1.00 94.06 168 ASN A CA 1
ATOM 1337 C C . ASN A 1 168 ? -4.097 7.262 18.059 1.00 94.06 168 ASN A C 1
ATOM 1339 O O . ASN A 1 168 ? -5.192 7.131 17.521 1.00 94.06 168 ASN A O 1
ATOM 1343 N N . ILE A 1 169 ? -3.970 7.823 19.267 1.00 92.25 169 ILE A N 1
ATOM 1344 C CA . ILE A 1 169 ? -5.116 8.300 20.068 1.00 92.25 169 ILE A CA 1
ATOM 1345 C C . ILE A 1 169 ? -5.980 9.300 19.282 1.00 92.25 169 ILE A C 1
ATOM 1347 O O . ILE A 1 169 ? -7.204 9.278 19.383 1.00 92.25 169 ILE A O 1
ATOM 1351 N N . GLN A 1 170 ? -5.356 10.160 18.473 1.00 93.94 170 GLN A N 1
ATOM 1352 C CA . GLN A 1 170 ? -6.067 11.136 17.643 1.00 93.94 170 GLN A CA 1
ATOM 1353 C C . GLN A 1 170 ? -6.704 10.499 16.402 1.00 93.94 170 GLN A C 1
ATOM 1355 O O . GLN A 1 170 ? -7.812 10.871 16.017 1.00 93.94 170 GLN A O 1
ATOM 1360 N N . LEU A 1 171 ? -6.016 9.546 15.770 1.00 96.44 171 LEU A N 1
ATOM 1361 C CA . LEU A 1 171 ? -6.451 8.943 14.511 1.00 96.44 171 LEU A CA 1
ATOM 1362 C C . LEU A 1 171 ? -7.557 7.892 14.703 1.00 96.44 171 LEU A C 1
ATOM 1364 O O . LEU A 1 171 ? -8.486 7.841 13.897 1.00 96.44 171 LEU A O 1
ATOM 1368 N N . ILE A 1 172 ? -7.523 7.101 15.780 1.00 95.69 172 ILE A N 1
ATOM 1369 C CA . ILE A 1 172 ? -8.517 6.048 16.067 1.00 95.69 172 ILE A CA 1
ATOM 1370 C C . ILE A 1 172 ? -9.976 6.533 15.963 1.00 95.69 172 ILE A C 1
ATOM 1372 O O . ILE A 1 172 ? -10.727 5.928 15.193 1.00 95.69 172 ILE A O 1
ATOM 1376 N N . PRO A 1 173 ? -10.427 7.603 16.653 1.00 95.75 173 PRO A N 1
ATOM 1377 C CA . PRO A 1 173 ? -11.826 8.030 16.570 1.00 95.75 173 PRO A CA 1
ATOM 1378 C C . PRO A 1 173 ? -12.232 8.447 15.149 1.00 95.75 173 PRO A C 1
ATOM 1380 O O . PRO A 1 173 ? -13.377 8.243 14.745 1.00 95.75 173 PRO A O 1
ATOM 1383 N N . ILE A 1 174 ? -11.303 8.990 14.359 1.00 97.19 174 ILE A N 1
ATOM 1384 C CA . ILE A 1 174 ? -11.545 9.341 12.954 1.00 97.19 174 ILE A CA 1
ATOM 1385 C C . ILE A 1 174 ? -11.750 8.067 12.129 1.00 97.19 174 ILE A C 1
ATOM 1387 O O . ILE A 1 174 ? -12.715 7.973 11.369 1.00 97.19 174 ILE A O 1
ATOM 1391 N N . VAL A 1 175 ? -10.885 7.064 12.308 1.00 97.19 175 VAL A N 1
ATOM 1392 C CA . VAL A 1 175 ? -10.981 5.777 11.603 1.00 97.19 175 VAL A CA 1
ATOM 1393 C C . VAL A 1 175 ? -12.270 5.043 11.967 1.00 97.19 175 VAL A C 1
ATOM 1395 O O . VAL A 1 175 ? -12.949 4.545 11.073 1.00 97.19 175 VAL A O 1
ATOM 1398 N N . LEU A 1 176 ? -12.666 5.034 13.242 1.00 96.81 176 LEU A N 1
ATOM 1399 C CA . LEU A 1 176 ? -13.926 4.425 13.681 1.00 96.81 176 LEU A CA 1
ATOM 1400 C C . LEU A 1 176 ? -15.145 5.103 13.038 1.00 96.81 176 LEU A C 1
ATOM 1402 O O . LEU A 1 176 ? -16.033 4.417 12.532 1.00 96.81 176 LEU A O 1
ATOM 1406 N N . ASN A 1 177 ? -15.171 6.437 12.978 1.00 97.31 177 ASN A N 1
ATOM 1407 C CA . ASN A 1 177 ? -16.245 7.170 12.299 1.00 97.31 177 ASN A CA 1
ATOM 1408 C C . ASN A 1 177 ? -16.305 6.857 10.795 1.00 97.31 177 ASN A C 1
ATOM 1410 O O . ASN A 1 177 ? -17.390 6.648 10.244 1.00 97.31 177 ASN A O 1
ATOM 1414 N N . ARG A 1 178 ? -15.148 6.764 10.129 1.00 97.25 178 ARG A N 1
ATOM 1415 C CA . ARG A 1 178 ? -15.070 6.348 8.719 1.00 97.25 178 ARG A CA 1
ATOM 1416 C C . ARG A 1 178 ? -15.579 4.925 8.527 1.00 97.25 178 ARG A C 1
ATOM 1418 O O . ARG A 1 178 ? -16.398 4.691 7.645 1.00 97.25 178 ARG A O 1
ATOM 1425 N N . LEU A 1 179 ? -15.172 3.998 9.392 1.00 96.56 179 LEU A N 1
ATOM 1426 C CA . LEU A 1 179 ? -15.599 2.601 9.355 1.00 96.56 179 LEU A CA 1
ATOM 1427 C C . LEU A 1 179 ? -17.120 2.463 9.508 1.00 96.56 179 LEU A C 1
ATOM 1429 O O . LEU A 1 179 ? -17.738 1.687 8.777 1.00 96.56 179 LEU A O 1
ATOM 1433 N N . LEU A 1 180 ? -17.736 3.243 10.402 1.00 96.69 180 LEU A N 1
ATOM 1434 C CA . LEU A 1 180 ? -19.194 3.307 10.547 1.00 96.69 180 LEU A CA 1
ATOM 1435 C C . LEU A 1 180 ? -19.868 3.786 9.253 1.00 96.69 180 LEU A C 1
ATOM 1437 O O . LEU A 1 180 ? -20.829 3.161 8.798 1.00 96.69 180 LEU A O 1
ATOM 1441 N N . SER A 1 181 ? -19.336 4.843 8.630 1.00 97.06 181 SER A N 1
ATOM 1442 C CA . SER A 1 181 ? -19.831 5.358 7.347 1.00 97.06 181 SER A CA 1
ATOM 1443 C C . SER A 1 181 ? -19.715 4.317 6.229 1.00 97.06 181 SER A C 1
ATOM 1445 O O . SER A 1 181 ? -20.712 4.000 5.577 1.00 97.06 181 SER A O 1
ATOM 1447 N N . TYR A 1 182 ? -18.536 3.715 6.049 1.00 95.25 182 TYR A N 1
ATOM 1448 C CA . TYR A 1 182 ? -18.301 2.702 5.017 1.00 95.25 182 TYR A CA 1
ATOM 1449 C C . TYR A 1 182 ? -19.157 1.451 5.232 1.00 95.25 182 TYR A C 1
ATOM 1451 O O . TYR A 1 182 ? -19.720 0.918 4.282 1.00 95.25 182 TYR A O 1
ATOM 1459 N N . THR A 1 183 ? -19.331 1.010 6.479 1.00 93.81 183 THR A N 1
ATOM 1460 C CA . THR A 1 183 ? -20.204 -0.128 6.804 1.00 93.81 183 THR A CA 1
ATOM 1461 C C . THR A 1 183 ? -21.667 0.181 6.476 1.00 93.81 183 THR A C 1
ATOM 1463 O O . THR A 1 183 ? -22.388 -0.687 5.984 1.00 93.81 183 THR A O 1
ATOM 1466 N N . GLY A 1 184 ? -22.121 1.415 6.720 1.00 94.25 184 GLY A N 1
ATOM 1467 C CA . GLY A 1 184 ? -23.448 1.875 6.307 1.00 94.25 184 GLY A CA 1
ATOM 1468 C C . GLY A 1 184 ? -23.621 1.867 4.785 1.00 94.25 184 GLY A C 1
ATOM 1469 O O . GLY A 1 184 ? -24.617 1.346 4.287 1.00 94.25 184 GLY A O 1
ATOM 1470 N N . GLN A 1 185 ? -22.627 2.374 4.049 1.00 93.44 185 GLN A N 1
ATOM 1471 C CA . GLN A 1 185 ? -22.607 2.357 2.581 1.00 93.44 185 GLN A CA 1
ATOM 1472 C C . GLN A 1 185 ? -22.662 0.923 2.034 1.00 93.44 185 GLN A C 1
ATOM 1474 O O . GLN A 1 185 ? -23.534 0.620 1.224 1.00 93.44 185 GLN A O 1
ATOM 1479 N N . LEU A 1 186 ? -21.830 0.015 2.556 1.00 91.12 186 LEU A N 1
ATOM 1480 C CA . LEU A 1 186 ? -21.797 -1.385 2.124 1.00 91.12 186 LEU A CA 1
ATOM 1481 C C . LEU A 1 186 ? -23.135 -2.101 2.374 1.00 91.12 186 LEU A C 1
ATOM 1483 O O . LEU A 1 186 ? -23.605 -2.858 1.527 1.00 91.12 186 LEU A O 1
ATOM 1487 N N . LYS A 1 187 ? -23.792 -1.844 3.514 1.00 89.62 187 LYS A N 1
ATOM 1488 C CA . LYS A 1 187 ? -25.132 -2.389 3.802 1.00 89.62 187 LYS A CA 1
ATOM 1489 C C . LYS A 1 187 ? -26.172 -1.917 2.785 1.00 89.62 187 LYS A C 1
ATOM 1491 O O . LYS A 1 187 ? -27.020 -2.711 2.373 1.00 89.62 187 LYS A O 1
ATOM 1496 N N . ASN A 1 188 ? -26.104 -0.652 2.373 1.00 90.06 188 ASN A N 1
ATOM 1497 C CA . ASN A 1 188 ? -27.000 -0.098 1.360 1.00 90.06 188 ASN A CA 1
ATOM 1498 C C . ASN A 1 188 ? -26.732 -0.721 -0.021 1.00 90.06 188 ASN A C 1
ATOM 1500 O O . ASN A 1 188 ? -27.676 -1.173 -0.667 1.00 90.06 188 ASN A O 1
ATOM 1504 N N . GLU A 1 189 ? -25.462 -0.822 -0.430 1.00 88.12 189 GLU A N 1
ATOM 1505 C CA . GLU A 1 189 ? -25.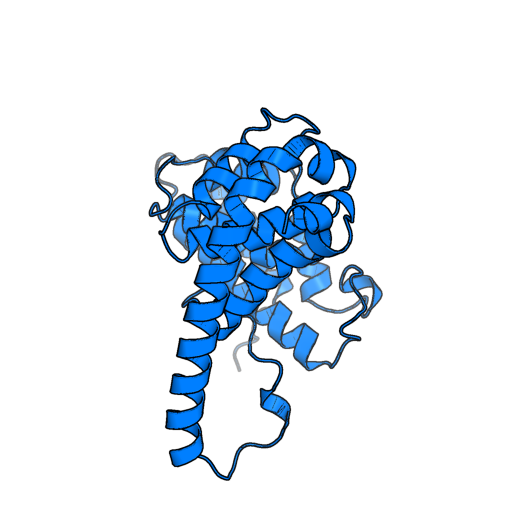031 -1.475 -1.681 1.00 88.12 189 GLU A CA 1
ATOM 1506 C C . GLU A 1 189 ? -25.504 -2.939 -1.751 1.00 88.12 189 GLU A C 1
ATOM 1508 O O . GLU A 1 189 ? -26.082 -3.382 -2.753 1.00 88.12 189 GLU A O 1
ATOM 1513 N N . LEU A 1 190 ? -25.338 -3.691 -0.659 1.00 83.25 190 LEU A N 1
ATOM 1514 C CA . LEU A 1 190 ? -25.782 -5.080 -0.576 1.00 83.25 190 LEU A CA 1
ATOM 1515 C C . LEU A 1 190 ? -27.311 -5.193 -0.636 1.00 83.25 190 LEU A C 1
ATOM 1517 O O . LEU A 1 190 ? -27.836 -6.046 -1.348 1.00 83.25 190 LEU A O 1
ATOM 1521 N N . SER A 1 191 ? -28.035 -4.302 0.046 1.00 80.94 191 SER A N 1
ATOM 1522 C CA . SER A 1 191 ? -29.505 -4.278 0.020 1.00 80.94 191 SER A CA 1
ATOM 1523 C C . SER A 1 191 ? -30.056 -3.985 -1.379 1.00 80.94 191 SER A C 1
ATOM 1525 O O . SER A 1 191 ? -31.065 -4.571 -1.770 1.00 80.94 191 SER A O 1
ATOM 1527 N N . SER A 1 192 ? -29.378 -3.138 -2.164 1.00 75.25 192 SER A N 1
ATOM 1528 C CA . SER A 1 192 ? -29.719 -2.927 -3.578 1.00 75.25 192 SER A CA 1
ATOM 1529 C C . SER A 1 192 ? -29.379 -4.122 -4.476 1.00 75.25 192 SER A C 1
ATOM 1531 O O . SER A 1 192 ? -30.089 -4.372 -5.444 1.00 75.25 192 SER A O 1
ATOM 1533 N N . THR A 1 193 ? -28.340 -4.895 -4.143 1.00 65.88 193 THR A N 1
ATOM 1534 C CA . THR A 1 193 ? -27.873 -6.043 -4.948 1.00 65.88 193 THR A CA 1
ATOM 1535 C C . THR A 1 193 ? -28.691 -7.317 -4.692 1.00 65.88 193 THR A C 1
ATOM 1537 O O . THR A 1 193 ? -28.930 -8.103 -5.606 1.00 65.88 193 THR A O 1
ATOM 1540 N N . ILE A 1 194 ? -29.194 -7.520 -3.468 1.00 54.88 194 ILE A N 1
ATOM 1541 C CA . ILE A 1 194 ? -30.061 -8.664 -3.120 1.00 54.88 194 ILE A CA 1
ATOM 1542 C C . ILE A 1 194 ? -31.394 -8.627 -3.896 1.00 54.88 194 ILE A C 1
ATOM 1544 O O . ILE A 1 194 ? -32.017 -9.666 -4.099 1.00 54.88 194 ILE A O 1
ATOM 1548 N N . GLN A 1 195 ? -31.809 -7.466 -4.414 1.00 50.19 195 GLN A N 1
ATOM 1549 C CA . GLN A 1 195 ? -32.976 -7.373 -5.299 1.00 50.19 195 GLN A CA 1
ATOM 1550 C C . GLN A 1 195 ? -32.727 -7.928 -6.716 1.00 50.19 195 GLN A C 1
ATOM 1552 O O . GLN A 1 195 ? -33.700 -8.152 -7.434 1.00 50.19 195 GLN A O 1
ATOM 1557 N N . SER A 1 196 ? -31.474 -8.178 -7.131 1.00 52.59 196 SER A N 1
ATOM 1558 C CA . SER A 1 196 ? -31.138 -8.534 -8.520 1.00 52.59 196 SER A CA 1
ATOM 1559 C C . SER A 1 196 ? -30.537 -9.925 -8.755 1.00 52.59 196 SER A C 1
ATOM 1561 O O . SER A 1 196 ? -30.473 -10.328 -9.913 1.00 52.59 196 SER A O 1
ATOM 1563 N N . THR A 1 197 ? -30.093 -10.677 -7.737 1.00 44.09 197 THR A N 1
ATOM 1564 C CA . THR A 1 197 ? -29.274 -11.880 -8.009 1.00 44.09 197 THR A CA 1
ATOM 1565 C C . THR A 1 197 ? -29.557 -13.049 -7.059 1.00 44.09 197 THR A C 1
ATOM 1567 O O . THR A 1 197 ? -29.011 -13.121 -5.964 1.00 44.09 197 THR A O 1
ATOM 1570 N N . TYR A 1 198 ? -30.362 -14.011 -7.524 1.00 46.81 198 TYR A N 1
ATOM 1571 C CA . TYR A 1 198 ? -30.573 -15.333 -6.908 1.00 46.81 198 TYR A CA 1
ATOM 1572 C C . TYR A 1 198 ? -29.623 -16.433 -7.451 1.00 46.81 198 TYR A C 1
ATOM 1574 O O . TYR A 1 198 ? -29.847 -17.606 -7.173 1.00 46.81 198 TYR A O 1
ATOM 1582 N N . GLU A 1 199 ? -28.565 -16.108 -8.211 1.00 41.62 199 GLU A N 1
ATOM 1583 C CA . GLU A 1 199 ? -27.818 -17.125 -8.996 1.00 41.62 199 GLU A CA 1
ATOM 1584 C C . GLU A 1 199 ? -26.281 -17.178 -8.821 1.00 41.62 199 GLU A C 1
ATOM 1586 O O . GLU A 1 199 ? -25.616 -17.953 -9.503 1.00 41.62 199 GLU A O 1
ATOM 1591 N N . GLY A 1 200 ? -25.667 -16.426 -7.903 1.00 38.69 200 GLY A N 1
ATOM 1592 C CA . GLY A 1 200 ? -24.202 -16.441 -7.732 1.00 38.69 200 GLY A CA 1
ATOM 1593 C C . GLY A 1 200 ? -23.737 -17.280 -6.542 1.00 38.69 200 GLY A C 1
ATOM 1594 O O . GLY A 1 200 ? -23.941 -16.865 -5.407 1.00 38.69 200 GLY A O 1
ATOM 1595 N N . GLY A 1 201 ? -23.103 -18.432 -6.787 1.00 41.62 201 GLY A N 1
ATOM 1596 C CA . GLY A 1 201 ? -22.545 -19.316 -5.754 1.00 41.62 201 GLY A CA 1
ATOM 1597 C C . GLY A 1 201 ? -21.566 -18.644 -4.774 1.00 41.62 201 GLY A C 1
ATOM 1598 O O . GLY A 1 201 ? -21.029 -17.567 -5.022 1.00 41.62 201 GLY A O 1
ATOM 1599 N N . MET A 1 202 ? -21.319 -19.323 -3.649 1.00 38.41 202 MET A N 1
ATOM 1600 C CA . MET A 1 202 ? -20.606 -18.856 -2.442 1.00 38.41 202 MET A CA 1
ATOM 1601 C C . MET A 1 202 ? -19.139 -18.402 -2.633 1.00 38.41 202 MET A C 1
ATOM 1603 O O . MET A 1 202 ? -18.490 -18.016 -1.666 1.00 38.41 202 MET A O 1
ATOM 1607 N N . THR A 1 203 ? -18.602 -18.415 -3.853 1.00 41.50 203 THR A N 1
ATOM 1608 C CA . THR A 1 203 ? -17.192 -18.118 -4.167 1.00 41.50 203 THR A CA 1
ATOM 1609 C C . THR A 1 203 ? -16.858 -16.622 -4.229 1.00 41.50 203 THR A C 1
ATOM 1611 O O . THR A 1 203 ? -15.690 -16.269 -4.316 1.00 41.50 203 THR A O 1
ATOM 1614 N N . ASN A 1 204 ? -17.852 -15.729 -4.149 1.00 45.19 204 ASN A N 1
ATOM 1615 C CA . ASN A 1 204 ? -17.649 -14.270 -4.198 1.00 45.19 204 ASN A CA 1
ATOM 1616 C C . ASN A 1 204 ? -17.568 -13.594 -2.814 1.00 45.19 204 ASN A C 1
ATOM 1618 O O . ASN A 1 204 ? -17.513 -12.368 -2.735 1.00 45.19 204 ASN A O 1
ATOM 1622 N N . LEU A 1 205 ? -17.576 -14.361 -1.718 1.00 46.75 205 LEU A N 1
ATOM 1623 C CA . LEU A 1 205 ? -17.604 -13.812 -0.354 1.00 46.75 205 LEU A CA 1
ATOM 1624 C C . LEU A 1 205 ? -16.281 -13.172 0.090 1.00 46.75 205 LEU A C 1
ATOM 1626 O O . LEU A 1 205 ? -16.302 -12.309 0.965 1.00 46.75 205 LEU A O 1
ATOM 1630 N N . LEU A 1 206 ? -15.146 -13.559 -0.503 1.00 52.44 206 LEU A N 1
ATOM 1631 C CA . LEU A 1 206 ? -13.836 -13.039 -0.096 1.00 52.44 206 LEU A CA 1
ATOM 1632 C C . LEU A 1 206 ? -13.523 -11.642 -0.647 1.00 52.44 206 LEU A C 1
ATOM 1634 O O . LEU A 1 206 ? -12.561 -11.036 -0.180 1.00 52.44 206 LEU A O 1
ATOM 1638 N N . GLY A 1 207 ? -14.329 -11.128 -1.583 1.00 67.62 207 GLY A N 1
ATOM 1639 C CA . GLY A 1 207 ? -14.049 -9.883 -2.301 1.00 67.62 207 GLY A CA 1
ATOM 1640 C C . GLY A 1 207 ? -12.798 -9.963 -3.181 1.00 67.62 207 GLY A C 1
ATOM 1641 O O . GLY A 1 207 ? -11.989 -10.880 -3.076 1.00 67.62 207 GLY A O 1
ATOM 1642 N N . SER A 1 208 ? -12.640 -9.003 -4.090 1.00 82.06 208 SER A N 1
ATOM 1643 C CA . SER A 1 208 ? -11.432 -8.875 -4.918 1.00 82.06 208 SER A CA 1
ATOM 1644 C C . SER A 1 208 ? -10.521 -7.793 -4.343 1.00 82.06 208 SER A C 1
ATOM 1646 O O . SER A 1 208 ? -10.986 -6.674 -4.114 1.00 82.06 208 SER A O 1
ATOM 1648 N N . PHE A 1 209 ? -9.230 -8.079 -4.190 1.00 89.69 209 PHE A N 1
ATOM 1649 C CA . PHE A 1 209 ? -8.210 -7.096 -3.846 1.00 89.69 209 PHE A CA 1
ATOM 1650 C C . PHE A 1 209 ? -7.992 -6.142 -5.027 1.00 89.69 209 PHE A C 1
ATOM 1652 O O . PHE A 1 209 ? -7.274 -6.455 -5.975 1.00 89.69 209 PHE A O 1
ATOM 1659 N N . VAL A 1 210 ? -8.674 -4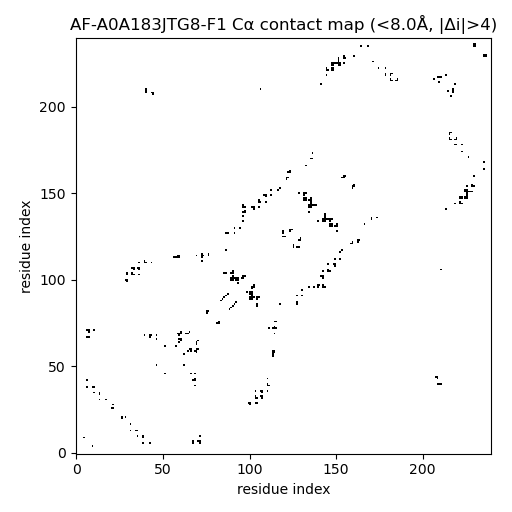.997 -4.997 1.00 91.69 210 VAL A N 1
ATOM 1660 C CA . VAL A 1 210 ? -8.592 -3.949 -6.023 1.00 91.69 210 VAL A CA 1
ATOM 1661 C C . VAL A 1 210 ? -8.473 -2.605 -5.326 1.00 91.69 210 VAL A C 1
ATOM 1663 O O . VAL A 1 210 ? -9.352 -2.222 -4.552 1.00 91.69 210 VAL A O 1
ATOM 1666 N N . LEU A 1 211 ? -7.396 -1.879 -5.604 1.00 94.12 211 LEU A N 1
ATOM 1667 C CA . LEU A 1 211 ? -7.137 -0.589 -4.969 1.00 94.12 211 LEU A CA 1
ATOM 1668 C C . LEU A 1 211 ? -7.634 0.579 -5.832 1.00 94.12 211 LEU A C 1
ATOM 1670 O O . LEU A 1 211 ? -7.986 1.621 -5.291 1.00 94.12 211 LEU A O 1
ATOM 1674 N N . ASN A 1 212 ? -7.769 0.402 -7.152 1.00 94.00 212 ASN A N 1
ATOM 1675 C CA . ASN A 1 212 ? -8.318 1.426 -8.044 1.00 94.00 212 ASN A CA 1
ATOM 1676 C C . ASN A 1 212 ? -9.335 0.843 -9.053 1.00 94.00 212 ASN A C 1
ATOM 1678 O O . ASN A 1 212 ? -8.947 -0.001 -9.861 1.00 94.00 212 ASN A O 1
ATOM 1682 N N . PRO A 1 213 ? -10.607 1.296 -9.068 1.00 93.25 213 PRO A N 1
ATOM 1683 C CA . PRO A 1 213 ? -11.221 2.218 -8.109 1.00 93.25 213 PRO A CA 1
ATOM 1684 C C . PRO A 1 213 ? -11.358 1.583 -6.716 1.00 93.25 213 PRO A C 1
ATOM 1686 O O . PRO A 1 213 ? -11.647 0.391 -6.592 1.00 93.25 213 PRO A O 1
ATOM 1689 N N . LEU A 1 214 ? -11.187 2.388 -5.663 1.00 93.19 214 LEU A N 1
ATOM 1690 C CA . LEU A 1 214 ? -11.233 1.904 -4.283 1.00 93.19 214 LEU A CA 1
ATOM 1691 C C . LEU A 1 214 ? -12.678 1.637 -3.831 1.00 93.19 214 LEU A C 1
ATOM 1693 O O . LEU A 1 214 ? -13.428 2.559 -3.500 1.00 93.19 214 LEU A O 1
ATOM 1697 N N . ARG A 1 215 ? -13.069 0.359 -3.806 1.00 92.50 215 ARG A N 1
ATOM 1698 C CA . ARG A 1 215 ? -14.416 -0.081 -3.399 1.00 92.50 215 ARG A CA 1
ATOM 1699 C C . ARG A 1 215 ? -14.656 0.097 -1.901 1.00 92.50 215 ARG A C 1
ATOM 1701 O O . ARG A 1 215 ? -13.724 0.000 -1.106 1.00 92.50 215 ARG A O 1
ATOM 1708 N N . THR A 1 216 ? -15.920 0.257 -1.509 1.00 92.94 216 THR A N 1
ATOM 1709 C CA . THR A 1 216 ? -16.355 0.406 -0.108 1.00 92.94 216 THR A CA 1
ATOM 1710 C C . THR A 1 216 ? -15.844 -0.726 0.787 1.00 92.94 216 THR A C 1
ATOM 1712 O O . THR A 1 216 ? -15.318 -0.476 1.870 1.00 92.94 216 THR A O 1
ATOM 1715 N N . GLU A 1 217 ? -15.901 -1.968 0.303 1.00 91.31 217 GLU A N 1
ATOM 1716 C CA . GLU A 1 217 ? -15.338 -3.138 0.984 1.00 91.31 217 GLU A CA 1
ATOM 1717 C C . GLU A 1 217 ? -13.830 -2.993 1.263 1.00 91.31 217 GLU A C 1
ATOM 1719 O O . GLU A 1 217 ? -13.365 -3.249 2.374 1.00 91.31 217 GLU A O 1
ATOM 1724 N N . MET A 1 218 ? -13.060 -2.524 0.279 1.00 93.00 218 MET A N 1
ATOM 1725 C CA . MET A 1 218 ? -11.623 -2.315 0.446 1.00 93.00 218 MET A CA 1
ATOM 1726 C C . MET A 1 218 ? -11.333 -1.181 1.427 1.00 93.00 218 MET A C 1
ATOM 1728 O O . MET A 1 218 ? -10.456 -1.336 2.269 1.00 93.00 218 MET A O 1
ATOM 1732 N N . LYS A 1 219 ? -12.111 -0.090 1.422 1.00 95.38 219 LYS A N 1
ATOM 1733 C CA . LYS A 1 219 ? -11.976 0.981 2.432 1.00 95.38 219 LYS A CA 1
ATOM 1734 C C . LYS A 1 219 ? -12.115 0.440 3.859 1.00 95.38 219 LYS A C 1
ATOM 1736 O O . LYS A 1 219 ? -11.335 0.815 4.736 1.00 95.38 219 LYS A O 1
ATOM 1741 N N . ILE A 1 220 ? -13.070 -0.468 4.076 1.00 95.12 220 ILE A N 1
ATOM 1742 C CA . ILE A 1 220 ? -13.268 -1.173 5.352 1.00 95.12 220 ILE A CA 1
ATOM 1743 C C . ILE A 1 220 ? -12.040 -2.025 5.686 1.00 95.12 220 ILE A C 1
ATOM 1745 O O . ILE A 1 220 ? -11.476 -1.864 6.765 1.00 95.12 220 ILE A O 1
ATOM 1749 N N . ARG A 1 221 ? -11.581 -2.880 4.761 1.00 93.19 221 ARG A N 1
ATOM 1750 C CA . ARG A 1 221 ? -10.417 -3.762 4.974 1.00 93.19 221 ARG A CA 1
ATOM 1751 C C . ARG A 1 221 ? -9.148 -2.987 5.328 1.00 93.19 221 ARG A C 1
ATOM 1753 O O . ARG A 1 221 ? -8.491 -3.318 6.309 1.00 93.19 221 ARG A O 1
ATOM 1760 N N . LEU A 1 222 ? -8.833 -1.934 4.572 1.00 95.25 222 LEU A N 1
ATOM 1761 C CA . LEU A 1 222 ? -7.650 -1.100 4.810 1.00 95.25 222 LEU A CA 1
ATOM 1762 C C . LEU A 1 222 ? -7.731 -0.362 6.157 1.00 95.25 222 LEU A C 1
ATOM 1764 O O . LEU A 1 222 ? -6.726 -0.223 6.847 1.00 95.25 222 LEU A O 1
ATOM 1768 N N . SER A 1 223 ? -8.934 0.060 6.558 1.00 95.75 223 SER A N 1
ATOM 1769 C CA . SER A 1 223 ? -9.165 0.709 7.855 1.00 95.75 223 SER A CA 1
ATOM 1770 C C . SER A 1 223 ? -9.047 -0.274 9.025 1.00 95.75 223 SER A C 1
ATOM 1772 O O . SER A 1 223 ? -8.483 0.073 10.057 1.00 95.75 223 SER A O 1
ATOM 1774 N N . ILE A 1 224 ? -9.542 -1.507 8.869 1.00 94.25 224 ILE A N 1
ATOM 1775 C CA . ILE A 1 224 ? -9.402 -2.565 9.881 1.00 94.25 224 ILE A CA 1
ATOM 1776 C C . ILE A 1 224 ? -7.933 -2.957 10.046 1.00 94.25 224 ILE A C 1
ATOM 1778 O O . ILE A 1 224 ? -7.483 -3.094 11.178 1.00 94.25 224 ILE A O 1
ATOM 1782 N N . ALA A 1 225 ? -7.170 -3.063 8.955 1.00 92.88 225 ALA A N 1
ATOM 1783 C CA . ALA A 1 225 ? -5.747 -3.398 9.010 1.00 92.88 225 ALA A CA 1
ATOM 1784 C C . ALA A 1 225 ? -4.927 -2.435 9.889 1.00 92.88 225 ALA A C 1
ATOM 1786 O O . ALA A 1 225 ? -3.993 -2.866 10.551 1.00 92.88 225 ALA A O 1
ATOM 1787 N N . TYR A 1 226 ? -5.299 -1.152 9.942 1.00 95.38 226 TYR A N 1
ATOM 1788 C CA . TYR A 1 226 ? -4.706 -0.187 10.873 1.00 95.38 226 TYR A CA 1
ATOM 1789 C C . TYR A 1 226 ? -5.056 -0.476 12.342 1.00 95.38 226 TYR A C 1
ATOM 1791 O O . TYR A 1 226 ? -4.224 -0.305 13.227 1.00 95.38 226 TYR A O 1
ATOM 1799 N N . LEU A 1 227 ? -6.294 -0.899 12.610 1.00 94.38 227 LEU A N 1
ATOM 1800 C CA . LEU A 1 227 ? -6.805 -1.114 13.966 1.00 94.38 227 LEU A CA 1
ATOM 1801 C C . LEU A 1 227 ? -6.326 -2.426 14.604 1.00 94.38 227 LEU A C 1
ATOM 1803 O O . LEU A 1 227 ? -6.311 -2.506 15.828 1.00 94.38 227 LEU A O 1
ATOM 1807 N N . ILE A 1 228 ? -5.939 -3.431 13.810 1.00 91.00 228 ILE A N 1
ATOM 1808 C CA . ILE A 1 228 ? -5.466 -4.737 14.306 1.00 91.00 228 ILE A CA 1
ATOM 1809 C C . ILE A 1 228 ? -4.304 -4.595 15.306 1.00 91.00 228 ILE A C 1
ATOM 1811 O O . ILE A 1 228 ? -4.507 -4.959 16.466 1.00 91.00 228 ILE A O 1
ATOM 1815 N N . PRO A 1 229 ? -3.143 -4.009 14.946 1.00 90.38 229 PRO A N 1
ATOM 1816 C CA . PRO A 1 229 ? -2.016 -3.902 15.880 1.00 90.38 229 PRO A CA 1
ATOM 1817 C C . PRO A 1 229 ? -2.346 -3.044 17.111 1.00 90.38 229 PRO A C 1
ATOM 1819 O O . PRO A 1 229 ? -1.802 -3.248 18.194 1.00 90.38 229 PRO A O 1
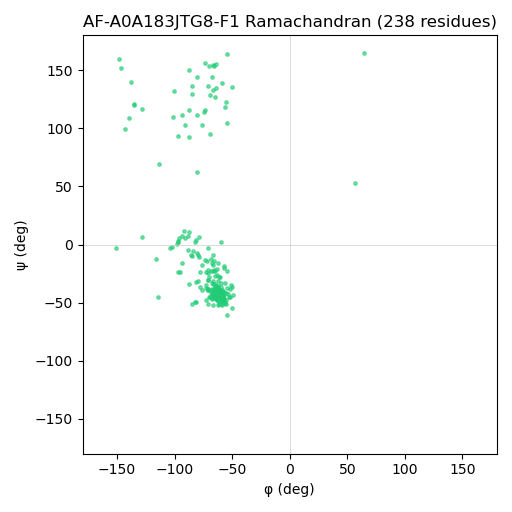ATOM 1822 N N . LEU A 1 230 ? -3.284 -2.099 16.983 1.00 89.50 230 LEU A N 1
ATOM 1823 C CA . LEU A 1 230 ? -3.729 -1.247 18.089 1.00 89.50 230 LEU A CA 1
ATOM 1824 C C . LEU A 1 230 ? -4.602 -1.991 19.103 1.00 89.50 230 LEU A C 1
ATOM 1826 O O . LEU A 1 230 ? -4.537 -1.687 20.291 1.00 89.50 230 LEU A O 1
ATOM 1830 N N . ALA A 1 231 ? -5.418 -2.944 18.649 1.00 83.56 231 ALA A N 1
ATOM 1831 C CA . ALA A 1 231 ? -6.291 -3.733 19.515 1.00 83.56 231 ALA A CA 1
ATOM 1832 C C . ALA A 1 231 ? -5.505 -4.711 20.404 1.00 83.56 231 ALA A C 1
ATOM 1834 O O . ALA A 1 231 ? -5.945 -5.042 21.504 1.00 83.56 231 ALA A O 1
ATOM 1835 N N . GLU A 1 232 ? -4.335 -5.152 19.947 1.00 73.94 232 GLU A N 1
ATOM 1836 C CA . GLU A 1 232 ? -3.442 -6.023 20.717 1.00 73.94 232 GLU A CA 1
ATOM 1837 C C . GLU A 1 232 ? -2.688 -5.259 21.819 1.00 73.94 232 GLU A C 1
ATOM 1839 O O . GLU A 1 232 ? -2.207 -5.853 22.789 1.00 73.94 232 GLU A O 1
ATOM 1844 N N . TYR A 1 233 ? -2.638 -3.927 21.725 1.00 72.94 233 TYR A N 1
ATOM 1845 C CA . TYR A 1 233 ? -1.926 -3.069 22.661 1.00 72.94 233 TYR A CA 1
ATOM 1846 C C . TYR A 1 233 ? -2.859 -2.500 23.737 1.00 72.94 233 TYR A C 1
ATOM 1848 O O . TYR A 1 233 ? -3.481 -1.445 23.592 1.00 72.94 233 TYR A O 1
ATOM 1856 N N . GLN A 1 234 ? -2.922 -3.215 24.861 1.00 58.75 234 GLN A N 1
ATOM 1857 C CA . GLN A 1 234 ? -3.856 -2.974 25.969 1.00 58.75 234 GLN A CA 1
ATOM 1858 C C . GLN A 1 234 ? -3.873 -1.515 26.478 1.00 58.75 234 GLN A C 1
ATOM 1860 O O . GLN A 1 234 ? -4.942 -0.995 26.794 1.00 58.75 234 GLN A O 1
ATOM 1865 N N . ASP A 1 235 ? -2.736 -0.810 26.484 1.00 57.75 235 ASP A N 1
ATOM 1866 C CA . ASP A 1 235 ? -2.629 0.578 26.975 1.00 57.75 235 ASP A CA 1
ATOM 1867 C C . ASP A 1 235 ? -3.284 1.636 26.064 1.00 57.75 235 ASP A C 1
ATOM 1869 O O . ASP A 1 235 ? -3.475 2.788 26.478 1.00 57.75 235 ASP A O 1
ATOM 1873 N N . VAL A 1 236 ? -3.616 1.281 24.818 1.00 55.38 236 VAL A N 1
ATOM 1874 C CA . VAL A 1 236 ? -4.423 2.118 23.912 1.00 55.38 236 VAL A CA 1
ATOM 1875 C C . VAL A 1 236 ? -5.914 1.840 24.120 1.00 55.38 236 VAL A C 1
ATOM 1877 O O . VAL A 1 236 ? -6.715 2.773 24.075 1.00 55.38 236 VAL A O 1
ATOM 1880 N N . CYS A 1 237 ? -6.291 0.599 24.440 1.00 51.91 237 CYS A N 1
ATOM 1881 C CA . CYS A 1 237 ? -7.678 0.230 24.724 1.00 51.91 237 CYS A CA 1
ATOM 1882 C C . CYS A 1 237 ? -8.231 0.876 26.005 1.00 51.91 237 CYS A C 1
ATOM 1884 O O . CYS A 1 237 ? -9.411 1.197 26.045 1.00 51.91 237 CYS A O 1
ATOM 1886 N N . PHE A 1 238 ? -7.404 1.129 27.028 1.00 49.00 238 PHE A N 1
ATOM 1887 C CA . PHE A 1 238 ? -7.852 1.757 28.286 1.00 49.00 238 PHE A CA 1
ATOM 1888 C C . PHE A 1 238 ? -8.226 3.249 28.181 1.00 49.00 238 PHE A C 1
ATOM 1890 O O . PHE A 1 238 ? -8.640 3.844 29.176 1.00 49.00 238 PHE A O 1
ATOM 1897 N N . LEU A 1 239 ? -8.065 3.870 27.009 1.00 49.78 239 LEU A N 1
ATOM 1898 C CA . LEU A 1 239 ? -8.421 5.273 26.766 1.00 49.78 239 LEU A CA 1
ATOM 1899 C C . LEU A 1 239 ? -9.802 5.456 26.107 1.00 49.78 239 LEU A C 1
ATOM 1901 O O . LEU A 1 239 ? -10.178 6.600 25.841 1.00 49.78 239 LEU A O 1
ATOM 1905 N N . PHE A 1 240 ? -10.544 4.366 25.871 1.00 46.25 240 PHE A N 1
ATOM 1906 C CA . PHE A 1 240 ? -11.902 4.369 25.316 1.00 46.25 240 PHE A CA 1
ATOM 1907 C C . PHE A 1 240 ? -12.924 3.767 26.283 1.00 46.25 240 PHE A C 1
ATOM 1909 O O . PHE A 1 240 ? -12.619 2.727 26.908 1.00 46.25 240 PHE A O 1
#

Mean predicted aligned error: 6.4 Å

Foldseek 3Di:
DPPDDDLQVQLVVLVVVCVVPVPPPPDDCLVSLQSLLVSLLVLVQVLCLVVFDPPPLAQSCVRPVPRPNSSSLVVVQVCVVVLCCLQVCQCVVDLDLQDSSVLSSLSSVLSSLSRDQRDWDLALVIPSLVSLLSQLPDPDPPSVLSSLLNLLSVLLPVSSCVSCLVSCLVNVVVLVVLLVVLVVVVVVVVVVCVVPDPDDDPSCVVDRRDVVVPHSVSSNVSSVSNCVSVVVPVVSVVVD

Organism: NCBI:txid6186

InterPro domains:
  IPR033270 VPRBP/DCAF1 family [PTHR13129] (6-196)
  IPR060222 DCAF1, N-terminal domain [PF27670] (7-111)
  IPR060225 DCAF1, helical domain 2 [PF27635] (139-195)

pLDDT: mean 87.53, std 15.07, range [32.94, 98.56]